Protein AF-A0A1F6CWR7-F1 (afdb_monomer)

Sequence (182 aa):
MFTDNEGIRSGAVWGLCFIAIAFFFSFQRLINQIFAESFVIKFVSLEIALFLLFLTAIMHV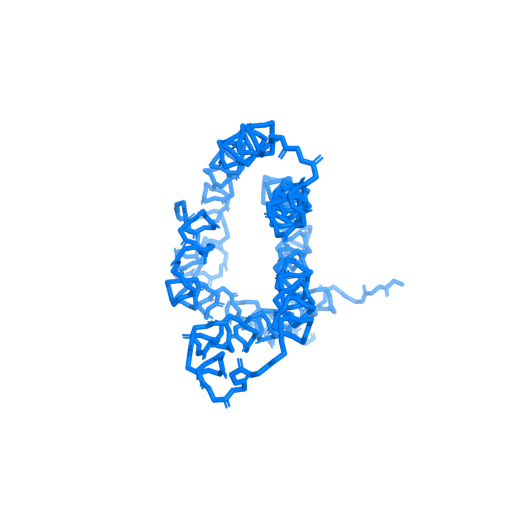RGYVYAGSKYNLNLLKISAFAQAIILGFFGLSVMASVFVGAFDLGPTKIYDTLIGLFVLLLLIAEILFAFSMIQLYRKIGILALLTAPFPLWVIFIWYGWPALLFFIPSTLLLFKESDSNP

Radius of gyration: 17.31 Å; Cα contacts (8 Å, |Δi|>4): 216; chains: 1; bounding box: 43×32×48 Å

Organism: NCBI:txid1798480

Foldseek 3Di:
DDPLLPLLLQLLVLLVQLLVLLVVVQCLVVVCVVVPDDPVCNLVVVLVSLVSNLVSVLSNLSSQLSVCVVVVLVLSNVLSNQLSVLSVQLSVLVSVLSVCVSVVVDDNVVSVVSNVVSLVSNQVSLVSNLVSLVVVCVVQNDLSNLQSDHRCSSVCVVHSVVVSSNSVSSSVSSVCVSPVPD

Solvent-accessible surface area (backbone atoms only — not comparable to full-atom values): 9192 Å² total; per-residue (Å²): 133,79,57,93,46,54,49,24,39,49,11,18,54,26,23,52,52,26,44,55,48,37,52,50,56,58,43,39,70,61,51,53,64,72,59,68,84,44,68,66,60,54,52,53,52,48,53,53,50,52,51,52,41,46,51,22,48,35,46,22,34,47,14,45,29,42,48,14,59,75,71,71,33,64,55,28,24,52,20,28,50,49,38,33,53,38,49,51,56,30,46,52,29,49,54,49,30,53,51,32,58,75,67,69,73,56,83,46,64,65,31,55,49,48,34,54,50,32,50,55,53,38,47,56,28,36,55,47,27,38,60,29,30,57,59,45,23,78,75,74,35,77,59,40,62,55,44,44,68,69,80,46,81,65,47,27,85,81,40,34,64,65,47,45,69,38,40,52,41,38,21,50,47,31,42,52,60,37,66,75,59,129

Structure (mmCIF, N/CA/C/O backbone):
data_AF-A0A1F6CWR7-F1
#
_entry.id   AF-A0A1F6CWR7-F1
#
loop_
_atom_site.group_PDB
_atom_site.id
_atom_site.type_symbol
_atom_site.label_atom_id
_atom_site.label_alt_id
_atom_site.label_comp_id
_atom_site.label_asym_id
_atom_site.label_entity_id
_atom_site.label_seq_id
_atom_site.pdbx_PDB_ins_code
_atom_site.Cartn_x
_atom_site.Cartn_y
_atom_site.Cartn_z
_atom_site.occupancy
_atom_site.B_iso_or_equiv
_atom_site.auth_seq_id
_atom_site.auth_comp_id
_atom_site.auth_asym_id
_atom_site.auth_atom_id
_atom_site.pdbx_PDB_model_num
ATOM 1 N N . MET A 1 1 ? -27.403 3.372 -0.537 1.00 39.62 1 MET A N 1
ATOM 2 C CA . MET A 1 1 ? -26.980 3.346 0.876 1.00 39.62 1 MET A CA 1
ATOM 3 C C . MET A 1 1 ? -26.454 1.940 1.096 1.00 39.62 1 MET A C 1
ATOM 5 O O . MET A 1 1 ? -27.262 1.026 1.064 1.00 39.62 1 MET A O 1
ATOM 9 N N . PHE A 1 2 ? -25.131 1.749 1.092 1.00 41.88 2 PHE A N 1
ATOM 10 C CA . PHE A 1 2 ? -24.540 0.427 1.339 1.00 41.88 2 PHE A CA 1
ATOM 11 C C . PHE A 1 2 ? -24.809 0.074 2.805 1.00 41.88 2 PHE A C 1
ATOM 13 O O . PHE A 1 2 ? -24.690 0.959 3.655 1.00 41.88 2 PHE A O 1
ATOM 20 N N . THR A 1 3 ? -25.230 -1.155 3.093 1.00 54.34 3 THR A N 1
ATOM 21 C CA . THR A 1 3 ? -25.428 -1.602 4.482 1.00 54.34 3 THR A CA 1
ATOM 22 C C . THR A 1 3 ? -24.092 -1.533 5.238 1.00 54.34 3 THR A C 1
ATOM 24 O O . THR A 1 3 ? -23.029 -1.671 4.626 1.00 54.34 3 THR A O 1
ATOM 27 N N . ASP A 1 4 ? -24.112 -1.299 6.556 1.00 59.28 4 ASP A N 1
ATOM 28 C CA . ASP A 1 4 ? -22.914 -0.983 7.365 1.00 59.28 4 ASP A CA 1
ATOM 29 C C . ASP A 1 4 ? -21.775 -2.028 7.280 1.00 59.28 4 ASP A C 1
ATOM 31 O O . ASP A 1 4 ? -20.633 -1.733 7.642 1.00 59.28 4 ASP A O 1
ATOM 35 N N . ASN A 1 5 ? -22.044 -3.229 6.752 1.00 67.81 5 ASN A N 1
ATOM 36 C CA . ASN A 1 5 ? -21.058 -4.291 6.542 1.00 67.81 5 ASN A CA 1
ATOM 37 C C . ASN A 1 5 ? -20.546 -4.462 5.107 1.00 67.81 5 ASN A C 1
ATOM 39 O O . ASN A 1 5 ? -19.488 -5.066 4.918 1.00 67.81 5 ASN A O 1
ATOM 43 N N . GLU A 1 6 ? -21.219 -3.925 4.089 1.00 77.56 6 GLU A N 1
ATOM 44 C CA . GLU A 1 6 ? -20.791 -4.080 2.690 1.00 77.56 6 GLU A CA 1
ATOM 45 C C . GLU A 1 6 ? -19.423 -3.434 2.435 1.00 77.56 6 GLU A C 1
ATOM 47 O O . GLU A 1 6 ? -18.599 -3.984 1.702 1.00 77.56 6 GLU A O 1
ATOM 52 N N . GLY A 1 7 ? -19.137 -2.305 3.091 1.00 75.88 7 GLY A N 1
ATOM 53 C CA . GLY A 1 7 ? -17.848 -1.616 2.984 1.00 75.88 7 GLY A CA 1
ATOM 54 C C . GLY A 1 7 ? -16.684 -2.387 3.618 1.00 75.88 7 GLY A C 1
ATOM 55 O O . GLY A 1 7 ? -15.604 -2.464 3.029 1.00 75.88 7 GLY A O 1
ATOM 56 N N . ILE A 1 8 ? -16.907 -3.000 4.786 1.00 76.62 8 ILE A N 1
ATOM 57 C CA . ILE A 1 8 ? -15.900 -3.813 5.492 1.00 76.62 8 ILE A CA 1
ATOM 58 C C . ILE A 1 8 ? -15.638 -5.106 4.714 1.00 76.62 8 ILE A C 1
ATOM 60 O O . ILE A 1 8 ? -14.485 -5.431 4.427 1.00 76.62 8 ILE A O 1
ATOM 64 N N . ARG A 1 9 ? -16.707 -5.790 4.286 1.00 80.50 9 ARG A N 1
ATOM 65 C CA . ARG A 1 9 ? -16.624 -7.013 3.479 1.00 80.50 9 ARG A CA 1
ATOM 66 C C . ARG A 1 9 ? -15.917 -6.769 2.147 1.00 80.50 9 ARG A C 1
ATOM 68 O O . ARG A 1 9 ? -15.053 -7.550 1.760 1.00 80.50 9 ARG A O 1
ATOM 75 N N . SER A 1 10 ? -16.234 -5.665 1.469 1.00 81.69 10 SER A N 1
ATOM 76 C CA . SER A 1 10 ? -15.531 -5.246 0.252 1.00 81.69 10 SER A CA 1
ATOM 77 C C . SER A 1 10 ? -14.037 -5.049 0.524 1.00 81.69 10 SER A C 1
ATOM 79 O O . SER A 1 10 ? -13.211 -5.641 -0.166 1.00 81.69 10 SER A O 1
ATOM 81 N N . GLY A 1 11 ? -13.669 -4.315 1.582 1.00 77.44 11 GLY A N 1
ATOM 82 C CA . GLY A 1 11 ? -12.267 -4.128 1.977 1.00 77.44 11 GLY A CA 1
ATOM 83 C C . GLY A 1 11 ? -11.519 -5.440 2.251 1.00 77.44 11 GLY A C 1
ATOM 84 O O . GLY A 1 11 ? -10.355 -5.576 1.869 1.00 77.44 11 GLY A O 1
ATOM 85 N N . ALA A 1 12 ? -12.187 -6.431 2.847 1.00 79.56 12 ALA A N 1
ATOM 86 C CA . ALA A 1 12 ? -11.629 -7.762 3.077 1.00 79.56 12 ALA A CA 1
ATOM 87 C C . ALA A 1 12 ? -11.379 -8.526 1.760 1.00 79.56 12 ALA A C 1
ATOM 89 O O . ALA A 1 12 ? -10.291 -9.063 1.548 1.00 79.56 12 ALA A O 1
ATOM 90 N N . VAL A 1 13 ? -12.339 -8.504 0.829 1.00 83.50 13 VAL A N 1
ATOM 91 C CA . VAL A 1 13 ? -12.185 -9.102 -0.511 1.00 83.50 13 VAL A CA 1
ATOM 92 C C . VAL A 1 13 ? -11.019 -8.463 -1.267 1.00 83.50 13 VAL A C 1
ATOM 94 O O . VAL A 1 13 ? -10.169 -9.173 -1.803 1.00 83.50 13 VAL A O 1
ATOM 97 N N . TRP A 1 14 ? -10.914 -7.132 -1.246 1.00 81.50 14 TRP A N 1
ATOM 98 C CA . TRP A 1 14 ? -9.786 -6.420 -1.853 1.00 81.50 14 TRP A CA 1
ATOM 99 C C . TRP A 1 14 ? -8.446 -6.753 -1.191 1.00 81.50 14 TRP A C 1
ATOM 101 O O . TRP A 1 14 ? -7.430 -6.804 -1.882 1.00 81.50 14 TRP A O 1
ATOM 111 N N . GLY A 1 15 ? -8.449 -7.055 0.109 1.00 76.69 15 GLY A N 1
ATOM 112 C CA . GLY A 1 15 ? -7.286 -7.577 0.824 1.00 76.69 15 GLY A CA 1
ATOM 113 C C . GLY A 1 15 ? -6.814 -8.933 0.293 1.00 76.69 15 GLY A C 1
ATOM 114 O O . GLY A 1 15 ? -5.623 -9.111 0.049 1.00 76.69 15 GLY A O 1
ATOM 115 N N . LEU A 1 16 ? -7.732 -9.867 0.010 1.00 80.06 16 LEU A N 1
ATOM 116 C CA . LEU A 1 16 ? -7.386 -11.149 -0.629 1.00 80.06 16 LEU A CA 1
ATOM 117 C C . LEU A 1 16 ? -6.853 -10.957 -2.048 1.00 80.06 16 LEU A C 1
ATOM 119 O O . LEU A 1 16 ? -5.868 -11.593 -2.423 1.00 80.06 16 LEU A O 1
ATOM 123 N N . CYS A 1 17 ? -7.475 -10.070 -2.830 1.00 81.62 17 CYS A N 1
ATOM 124 C CA . CYS A 1 17 ? -6.988 -9.735 -4.165 1.00 81.62 17 CYS A CA 1
ATOM 125 C C . CYS A 1 17 ? -5.571 -9.151 -4.105 1.00 81.62 17 CYS A C 1
ATOM 127 O O . CYS A 1 17 ? -4.717 -9.560 -4.888 1.00 81.62 17 CYS A O 1
ATOM 129 N N . PHE A 1 18 ? -5.301 -8.260 -3.147 1.00 77.06 18 PHE A N 1
ATOM 130 C CA . PHE A 1 18 ? -3.961 -7.723 -2.924 1.00 77.06 18 PHE A CA 1
ATOM 131 C C . PHE A 1 18 ? -2.958 -8.835 -2.605 1.00 77.06 18 PHE A C 1
ATOM 133 O O . PHE A 1 18 ? -1.907 -8.899 -3.236 1.00 77.06 18 PHE A O 1
ATOM 140 N N . ILE A 1 19 ? -3.285 -9.740 -1.674 1.00 76.25 19 ILE A N 1
ATOM 141 C CA . ILE A 1 19 ? -2.424 -10.879 -1.311 1.00 76.25 19 ILE A CA 1
ATOM 142 C C . ILE A 1 19 ? -2.105 -11.723 -2.550 1.00 76.25 19 ILE A C 1
ATOM 144 O O . ILE A 1 19 ? -0.945 -12.049 -2.789 1.00 76.25 19 ILE A O 1
ATOM 148 N N . ALA A 1 20 ? -3.107 -12.036 -3.374 1.00 77.75 20 ALA A N 1
ATOM 149 C CA . ALA A 1 20 ? -2.912 -12.808 -4.598 1.00 77.75 20 ALA A CA 1
ATOM 150 C C . ALA A 1 20 ? -1.986 -12.094 -5.603 1.00 77.75 20 ALA A C 1
ATOM 152 O O . ALA A 1 20 ? -1.088 -12.720 -6.169 1.00 77.75 20 ALA A O 1
ATOM 153 N N . ILE A 1 21 ? -2.154 -10.780 -5.790 1.00 75.94 21 ILE A N 1
ATOM 154 C CA . ILE A 1 21 ? -1.322 -9.976 -6.698 1.00 75.94 21 ILE A CA 1
ATOM 155 C C . ILE A 1 21 ? 0.107 -9.830 -6.150 1.00 75.94 21 ILE A C 1
ATOM 157 O O . ILE A 1 21 ? 1.071 -10.007 -6.890 1.00 75.94 21 ILE A O 1
ATOM 161 N N . ALA A 1 22 ? 0.278 -9.576 -4.852 1.00 72.19 22 ALA A N 1
ATOM 162 C CA . ALA A 1 22 ? 1.590 -9.493 -4.208 1.00 72.19 22 ALA A CA 1
ATOM 163 C C . ALA A 1 22 ? 2.343 -10.837 -4.250 1.00 72.19 22 ALA A C 1
ATOM 165 O O . ALA A 1 22 ? 3.567 -10.873 -4.427 1.00 72.19 22 ALA A O 1
ATOM 166 N N . PHE A 1 23 ? 1.615 -11.954 -4.149 1.00 72.56 23 PHE A N 1
ATOM 167 C CA . PHE A 1 23 ? 2.178 -13.283 -4.360 1.00 72.56 23 PHE A CA 1
ATOM 168 C C . PHE A 1 23 ? 2.664 -13.424 -5.804 1.00 72.56 23 PHE A C 1
ATOM 170 O O . PHE A 1 23 ? 3.833 -13.732 -6.010 1.00 72.56 23 PHE A O 1
ATOM 177 N N . PHE A 1 24 ? 1.838 -13.080 -6.798 1.00 72.12 24 PHE A N 1
ATOM 178 C CA . PHE A 1 24 ? 2.236 -13.068 -8.211 1.00 72.12 24 PHE A CA 1
ATOM 179 C C . PHE A 1 24 ? 3.512 -12.241 -8.466 1.00 72.12 24 PHE A C 1
ATOM 181 O O . PHE A 1 24 ? 4.440 -12.733 -9.109 1.00 72.12 24 PHE A O 1
ATOM 188 N N . PHE A 1 25 ? 3.620 -11.043 -7.882 1.00 68.62 25 PHE A N 1
ATOM 189 C CA . PHE A 1 25 ? 4.825 -10.201 -7.943 1.00 68.62 25 PHE A CA 1
ATOM 190 C C . PHE A 1 25 ? 6.077 -10.878 -7.393 1.00 68.62 25 PHE A C 1
ATOM 192 O O . PHE A 1 25 ? 7.159 -10.778 -7.973 1.00 68.62 25 PHE A O 1
ATOM 199 N N . SER A 1 26 ? 5.934 -11.606 -6.287 1.00 65.38 26 SER A N 1
ATOM 200 C CA . SER A 1 26 ? 7.050 -12.323 -5.667 1.00 65.38 26 SER A CA 1
ATOM 201 C C . SER A 1 26 ? 7.612 -13.420 -6.589 1.00 65.38 26 SER A C 1
ATOM 203 O O . SER A 1 26 ? 8.797 -13.741 -6.506 1.00 65.38 26 SER A O 1
ATOM 205 N N . PHE A 1 27 ? 6.805 -13.932 -7.528 1.00 66.00 27 PHE A N 1
ATOM 206 C CA . PHE A 1 27 ? 7.220 -14.877 -8.574 1.00 66.00 27 PHE A CA 1
ATOM 207 C C . PHE A 1 27 ? 7.492 -14.215 -9.931 1.00 66.00 27 PHE A C 1
ATOM 209 O O . PHE A 1 27 ? 7.913 -14.895 -10.867 1.00 66.00 27 PHE A O 1
ATOM 216 N N . GLN A 1 28 ? 7.339 -12.895 -10.059 1.00 67.19 28 GLN A N 1
ATOM 217 C CA . GLN A 1 28 ? 7.513 -12.196 -11.333 1.00 67.19 28 GLN A CA 1
ATOM 218 C C . GLN A 1 28 ? 8.935 -12.335 -11.885 1.00 67.19 28 GLN A C 1
ATOM 220 O O . GLN A 1 28 ? 9.118 -12.436 -13.095 1.00 67.19 28 GLN A O 1
ATOM 225 N N . ARG A 1 29 ? 9.954 -12.435 -11.020 1.00 62.03 29 ARG A N 1
ATOM 226 C CA . ARG A 1 29 ? 11.333 -12.730 -11.445 1.00 62.03 29 ARG A CA 1
ATOM 227 C C . ARG A 1 29 ? 11.447 -14.094 -12.139 1.00 62.03 29 ARG A C 1
ATOM 229 O O . ARG A 1 29 ? 12.175 -14.199 -13.120 1.00 62.03 29 ARG A O 1
ATOM 236 N N . LEU A 1 30 ? 10.717 -15.103 -11.662 1.00 62.25 30 LEU A N 1
ATOM 237 C CA . LEU A 1 30 ? 10.665 -16.440 -12.260 1.00 62.25 30 LEU A CA 1
ATOM 238 C C . LEU A 1 30 ? 9.869 -16.423 -13.576 1.00 62.25 30 LEU A C 1
ATOM 240 O O . LEU A 1 30 ? 10.307 -16.977 -14.577 1.00 62.25 30 LEU A O 1
ATOM 244 N N . ILE A 1 31 ? 8.743 -15.706 -13.609 1.00 61.81 31 ILE A N 1
ATOM 245 C CA . ILE A 1 31 ? 7.917 -15.519 -14.813 1.00 61.81 31 ILE A CA 1
ATOM 246 C C . ILE A 1 31 ? 8.721 -14.802 -15.915 1.00 61.81 31 ILE A C 1
ATOM 248 O O . ILE A 1 31 ? 8.771 -15.262 -17.053 1.00 61.81 31 ILE A O 1
ATOM 252 N N . ASN A 1 32 ? 9.442 -13.732 -15.578 1.00 63.56 32 ASN A N 1
ATOM 253 C CA . ASN A 1 32 ? 10.264 -12.965 -16.522 1.00 63.56 32 ASN A CA 1
ATOM 254 C C . ASN A 1 32 ? 11.434 -13.763 -17.124 1.00 63.56 32 ASN A C 1
ATOM 256 O O . ASN A 1 32 ? 11.918 -13.402 -18.203 1.00 63.56 32 ASN A O 1
ATOM 260 N N . GLN A 1 33 ? 11.891 -14.818 -16.441 1.00 65.38 33 GLN A N 1
ATOM 261 C CA . GLN A 1 33 ? 12.894 -15.755 -16.956 1.00 65.38 33 GLN A CA 1
ATOM 262 C C . GLN A 1 33 ? 12.297 -16.737 -17.973 1.00 65.38 33 GLN A C 1
ATOM 264 O O . GLN A 1 33 ? 12.980 -17.101 -18.923 1.00 65.38 33 GLN A O 1
ATOM 269 N N . ILE A 1 34 ? 11.027 -17.123 -17.810 1.00 64.94 34 ILE A N 1
ATOM 270 C CA . ILE A 1 34 ? 10.327 -18.061 -18.702 1.00 64.94 34 ILE A CA 1
ATOM 271 C C . ILE A 1 34 ? 9.883 -17.360 -19.998 1.00 64.94 34 ILE A C 1
ATOM 273 O O . ILE A 1 34 ? 10.032 -17.911 -21.083 1.00 64.94 34 ILE A O 1
ATOM 277 N N . PHE A 1 35 ? 9.393 -16.119 -19.915 1.00 61.38 35 PHE A N 1
ATOM 278 C CA . PHE A 1 35 ? 8.882 -15.354 -21.067 1.00 61.38 35 PHE A CA 1
ATOM 279 C C . PHE A 1 35 ? 9.946 -14.427 -21.684 1.00 61.38 35 PHE A C 1
ATOM 281 O O . PHE A 1 35 ? 9.713 -13.237 -21.896 1.00 61.38 35 PHE A O 1
ATOM 288 N N . ALA A 1 36 ? 11.148 -14.958 -21.926 1.00 57.91 36 ALA A N 1
ATOM 289 C CA . ALA A 1 36 ? 12.383 -14.194 -22.120 1.00 57.91 36 ALA A CA 1
ATOM 290 C C . ALA A 1 36 ? 12.371 -13.119 -23.236 1.00 57.91 36 ALA A C 1
ATOM 292 O O . ALA A 1 36 ? 13.116 -12.144 -23.116 1.00 57.91 36 ALA A O 1
ATOM 293 N N . GLU A 1 37 ? 11.524 -13.227 -24.261 1.00 65.00 37 GLU A N 1
ATOM 294 C CA . GLU A 1 37 ? 11.813 -12.611 -25.566 1.00 65.00 37 GLU A CA 1
ATOM 295 C C . GLU A 1 37 ? 11.149 -11.257 -25.867 1.00 65.00 37 GLU A C 1
ATOM 297 O O . GLU A 1 37 ? 11.610 -10.557 -26.764 1.00 65.00 37 GLU A O 1
ATOM 302 N N . SER A 1 38 ? 10.124 -10.815 -25.126 1.00 74.19 38 SER A N 1
ATOM 303 C CA . SER A 1 38 ? 9.454 -9.536 -25.433 1.00 74.19 38 SER A CA 1
ATOM 304 C C . SER A 1 38 ? 9.565 -8.518 -24.303 1.00 74.19 38 SER A C 1
ATOM 306 O O . SER A 1 38 ? 8.887 -8.614 -23.278 1.00 74.19 38 SER A O 1
ATOM 308 N N . PHE A 1 39 ? 10.398 -7.497 -24.526 1.00 75.38 39 PHE A N 1
ATOM 309 C CA . PHE A 1 39 ? 10.511 -6.317 -23.663 1.00 75.38 39 PHE A CA 1
ATOM 310 C C . PHE A 1 39 ? 9.154 -5.637 -23.442 1.00 75.38 39 PHE A C 1
ATOM 312 O O . PHE A 1 39 ? 8.819 -5.293 -22.312 1.00 75.38 39 PHE A O 1
ATOM 319 N N . VAL A 1 40 ? 8.338 -5.523 -24.496 1.00 76.56 40 VAL A N 1
ATOM 320 C CA . VAL A 1 40 ? 7.015 -4.884 -24.433 1.00 76.56 40 VAL A CA 1
ATOM 321 C C . VAL A 1 40 ? 6.087 -5.646 -23.492 1.00 76.56 40 VAL A C 1
ATOM 323 O O . VAL A 1 40 ? 5.465 -5.043 -22.624 1.00 76.56 40 VAL A O 1
ATOM 326 N N . ILE A 1 41 ? 6.028 -6.976 -23.610 1.00 74.25 41 ILE A N 1
ATOM 327 C CA . ILE A 1 41 ? 5.172 -7.802 -22.747 1.00 74.25 41 ILE A CA 1
ATOM 328 C C . ILE A 1 41 ? 5.646 -7.722 -21.290 1.00 74.25 41 ILE A C 1
ATOM 330 O O . ILE A 1 41 ? 4.827 -7.552 -20.388 1.00 74.25 41 ILE A O 1
ATOM 334 N N . LYS A 1 42 ? 6.962 -7.764 -21.047 1.00 72.94 42 LYS A N 1
ATOM 335 C CA . LYS A 1 42 ? 7.537 -7.626 -19.699 1.00 72.94 42 LYS A CA 1
ATOM 336 C C . LYS A 1 42 ? 7.204 -6.274 -19.070 1.00 72.94 42 LYS A C 1
ATOM 338 O O . LYS A 1 42 ? 6.727 -6.239 -17.940 1.00 72.94 42 LYS A O 1
ATOM 343 N N . PHE A 1 43 ? 7.391 -5.187 -19.813 1.00 79.56 43 PHE A N 1
ATOM 344 C CA . PHE A 1 43 ? 7.114 -3.833 -19.345 1.00 79.56 43 PHE A CA 1
ATOM 345 C C . PHE A 1 43 ? 5.619 -3.611 -19.071 1.00 79.56 43 PHE A C 1
ATOM 347 O O . PHE A 1 43 ? 5.241 -3.229 -17.967 1.00 79.56 43 PHE A O 1
ATOM 354 N N . VAL A 1 44 ? 4.754 -3.932 -20.038 1.00 78.69 44 VAL A N 1
ATOM 355 C CA . VAL A 1 44 ? 3.299 -3.757 -19.901 1.00 78.69 44 VAL A CA 1
ATOM 356 C C . VAL A 1 44 ? 2.745 -4.616 -18.764 1.00 78.69 44 VAL A C 1
ATOM 358 O O . VAL A 1 44 ? 1.924 -4.144 -17.982 1.00 78.69 44 VAL A O 1
ATOM 361 N N . SER A 1 45 ? 3.213 -5.862 -18.629 1.00 75.69 45 SER A N 1
ATOM 362 C CA . SER A 1 45 ? 2.787 -6.734 -17.529 1.00 75.69 45 SER A CA 1
ATOM 363 C C . SER A 1 45 ? 3.214 -6.197 -16.160 1.00 75.69 45 SER A C 1
ATOM 365 O O . SER A 1 45 ? 2.428 -6.276 -15.220 1.00 75.69 45 SER A O 1
ATOM 367 N N . LEU A 1 46 ? 4.408 -5.603 -16.050 1.00 78.00 46 LEU A N 1
ATOM 368 C CA . LEU A 1 46 ? 4.885 -4.961 -14.827 1.00 78.00 46 LEU A CA 1
ATOM 369 C C . LEU A 1 46 ? 4.030 -3.744 -14.458 1.00 78.00 46 LEU A C 1
ATOM 371 O O . LEU A 1 46 ? 3.572 -3.663 -13.323 1.00 78.00 46 LEU A O 1
ATOM 375 N N . GLU A 1 47 ? 3.765 -2.844 -15.405 1.00 80.69 47 GLU A N 1
ATOM 376 C CA . GLU A 1 47 ? 2.933 -1.653 -15.176 1.00 80.69 47 GLU A CA 1
ATOM 377 C C . GLU A 1 47 ? 1.495 -2.019 -14.781 1.00 80.69 47 GLU A C 1
ATOM 379 O O . GLU A 1 47 ? 0.964 -1.494 -13.802 1.00 80.69 47 GLU A O 1
ATOM 384 N N . ILE A 1 48 ? 0.870 -2.974 -15.484 1.00 80.56 48 ILE A N 1
ATOM 385 C CA . ILE A 1 48 ? -0.478 -3.462 -15.145 1.00 80.56 48 ILE A CA 1
ATOM 386 C C . ILE A 1 48 ? -0.487 -4.069 -13.747 1.00 80.56 48 ILE A C 1
ATOM 388 O O . ILE A 1 48 ? -1.393 -3.802 -12.957 1.00 80.56 48 ILE A O 1
ATOM 392 N N . ALA A 1 49 ? 0.512 -4.888 -13.429 1.00 77.06 49 ALA A N 1
ATOM 393 C CA . ALA A 1 49 ? 0.587 -5.515 -12.129 1.00 77.06 49 ALA A CA 1
ATOM 394 C C . ALA A 1 49 ? 0.764 -4.445 -11.034 1.00 77.06 49 ALA A C 1
ATOM 396 O O . ALA A 1 49 ? 0.044 -4.491 -10.037 1.00 77.06 49 ALA A O 1
ATOM 397 N N . LEU A 1 50 ? 1.629 -3.440 -11.235 1.00 76.69 50 LEU A N 1
ATOM 398 C CA . LEU A 1 50 ? 1.863 -2.362 -10.267 1.00 76.69 50 LEU A CA 1
ATOM 399 C C . LEU A 1 50 ? 0.581 -1.558 -10.055 1.00 76.69 50 LEU A C 1
ATOM 401 O O . LEU A 1 50 ? 0.183 -1.303 -8.921 1.00 76.69 50 LEU A O 1
ATOM 405 N N . PHE A 1 51 ? -0.123 -1.239 -11.139 1.00 81.75 51 PHE A N 1
ATOM 406 C CA . PHE A 1 51 ? -1.413 -0.568 -11.080 1.00 81.75 51 PHE A CA 1
ATOM 407 C C . PHE A 1 51 ? -2.447 -1.357 -10.264 1.00 81.75 51 PHE A C 1
ATOM 409 O O . PHE A 1 51 ? -3.058 -0.813 -9.341 1.00 81.75 51 PHE A O 1
ATOM 416 N N . LEU A 1 52 ? -2.625 -2.649 -10.562 1.00 80.88 52 LEU A N 1
ATOM 417 C CA . LEU A 1 52 ? -3.566 -3.516 -9.843 1.00 80.88 52 LEU A CA 1
ATOM 418 C C . LEU A 1 52 ? -3.207 -3.627 -8.360 1.00 80.88 52 LEU A C 1
ATOM 420 O O . LEU A 1 52 ? -4.078 -3.629 -7.490 1.00 80.88 52 LEU A O 1
ATOM 424 N N . LEU A 1 53 ? -1.921 -3.678 -8.059 1.00 78.62 53 LEU A N 1
ATOM 425 C CA . LEU A 1 53 ? -1.403 -3.762 -6.709 1.00 78.62 53 LEU A CA 1
ATOM 426 C C . LEU A 1 53 ? -1.704 -2.507 -5.883 1.00 78.62 53 LEU A C 1
ATOM 428 O O . LEU A 1 53 ? -2.217 -2.611 -4.769 1.00 78.62 53 LEU A O 1
ATOM 432 N N . PHE A 1 54 ? -1.476 -1.318 -6.442 1.00 77.69 54 PHE A N 1
ATOM 433 C CA . PHE A 1 54 ? -1.845 -0.068 -5.775 1.00 77.69 54 PHE A CA 1
ATOM 434 C C . PHE A 1 54 ? -3.361 0.082 -5.642 1.00 77.69 54 PHE A C 1
ATOM 436 O O . PHE A 1 54 ? -3.848 0.480 -4.583 1.00 77.69 54 PHE A O 1
ATOM 443 N N . LEU A 1 55 ? -4.126 -0.293 -6.671 1.00 81.12 55 LEU A N 1
ATOM 444 C CA . LEU A 1 55 ? -5.585 -0.234 -6.633 1.00 81.12 55 LEU A CA 1
ATOM 445 C C . LEU A 1 55 ? -6.155 -1.128 -5.525 1.00 81.12 55 LEU A C 1
ATOM 447 O O . LEU A 1 55 ? -6.998 -0.691 -4.740 1.00 81.12 55 LEU A O 1
ATOM 451 N N . THR A 1 56 ? -5.676 -2.368 -5.433 1.00 80.25 56 THR A N 1
ATOM 452 C CA . THR A 1 56 ? -6.118 -3.313 -4.401 1.00 80.25 56 THR A CA 1
ATOM 453 C C . THR A 1 56 ? -5.696 -2.875 -2.998 1.00 80.25 56 THR A C 1
ATOM 455 O O . THR A 1 56 ? -6.508 -2.977 -2.078 1.00 80.25 56 THR A O 1
ATOM 458 N N . ALA A 1 57 ? -4.510 -2.277 -2.829 1.00 78.19 57 ALA A N 1
ATOM 459 C CA . ALA A 1 57 ? -4.091 -1.679 -1.559 1.00 78.19 57 ALA A CA 1
ATOM 460 C C . ALA A 1 57 ? -5.008 -0.523 -1.129 1.00 78.19 57 ALA A C 1
ATOM 462 O O . ALA A 1 57 ? -5.499 -0.508 -0.001 1.00 78.19 57 ALA A O 1
ATOM 463 N N . ILE A 1 58 ? -5.301 0.418 -2.033 1.00 81.69 58 ILE A N 1
ATOM 464 C CA . ILE A 1 58 ? -6.198 1.553 -1.765 1.00 81.69 58 ILE A CA 1
ATOM 465 C C . ILE A 1 58 ? -7.586 1.050 -1.359 1.00 81.69 58 ILE A C 1
ATOM 467 O O . ILE A 1 58 ? -8.152 1.502 -0.362 1.00 81.69 58 ILE A O 1
ATOM 471 N N . MET A 1 59 ? -8.139 0.098 -2.112 1.00 80.50 59 MET A N 1
ATOM 472 C CA . MET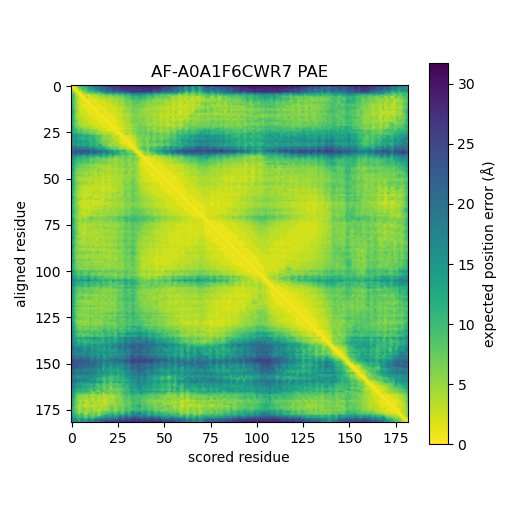 A 1 59 ? -9.463 -0.455 -1.832 1.00 80.50 59 MET A CA 1
ATOM 473 C C . MET A 1 59 ? -9.504 -1.252 -0.524 1.00 80.50 59 MET A C 1
ATOM 475 O O . MET A 1 59 ? -10.511 -1.202 0.182 1.00 80.50 59 MET A O 1
ATOM 479 N N . HIS A 1 60 ? -8.409 -1.913 -0.150 1.00 81.19 60 HIS A N 1
ATOM 480 C CA . HIS A 1 60 ? -8.278 -2.550 1.156 1.00 81.19 60 HIS A CA 1
ATOM 481 C C . HIS A 1 60 ? -8.285 -1.521 2.298 1.00 81.19 60 HIS A C 1
ATOM 483 O O . HIS A 1 60 ? -9.047 -1.664 3.256 1.00 81.19 60 HIS A O 1
ATOM 489 N N . VAL A 1 61 ? -7.527 -0.425 2.162 1.00 82.12 61 VAL A N 1
ATOM 490 C CA . VAL A 1 61 ? -7.496 0.675 3.144 1.00 82.12 61 VAL A CA 1
ATOM 491 C C . VAL A 1 61 ? -8.867 1.350 3.289 1.00 82.12 61 VAL A C 1
ATOM 493 O O . VAL A 1 61 ? -9.251 1.744 4.393 1.00 82.12 61 VAL A O 1
ATOM 496 N N . ARG A 1 62 ? -9.679 1.411 2.223 1.00 82.00 62 ARG A N 1
ATOM 497 C CA . ARG A 1 62 ? -11.076 1.879 2.332 1.00 82.00 62 ARG A CA 1
ATOM 498 C C . ARG A 1 62 ? -11.895 1.049 3.325 1.00 82.00 62 ARG A C 1
ATOM 500 O O . ARG A 1 62 ? -12.744 1.625 3.998 1.00 82.00 62 ARG A O 1
ATOM 507 N N . GLY A 1 63 ? -11.612 -0.246 3.488 1.00 79.88 63 GLY A N 1
ATOM 508 C CA . GLY A 1 63 ? -12.222 -1.081 4.531 1.00 79.88 63 GLY A CA 1
ATOM 509 C C . GLY A 1 63 ? -12.029 -0.506 5.939 1.00 79.88 63 GLY A C 1
ATOM 510 O O . GLY A 1 63 ? -12.976 -0.448 6.723 1.00 79.88 63 GLY A O 1
ATOM 511 N N . TYR A 1 64 ? -10.843 0.036 6.227 1.00 81.31 64 TYR A N 1
ATOM 512 C CA . TYR A 1 64 ? -10.547 0.711 7.493 1.00 81.31 64 TYR A CA 1
ATOM 513 C C . TYR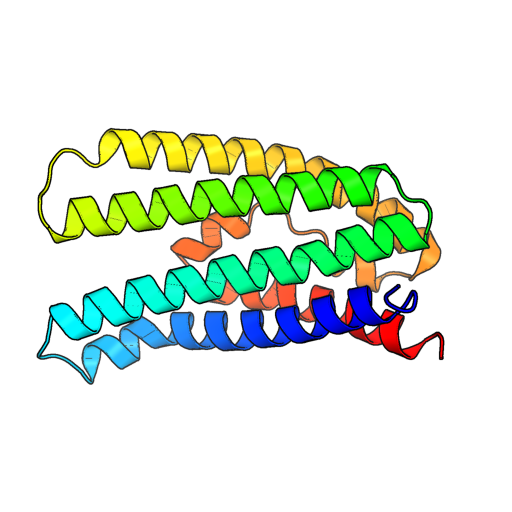 A 1 64 ? -11.220 2.077 7.632 1.00 81.31 64 TYR A C 1
ATOM 515 O O . TYR A 1 64 ? -11.623 2.451 8.733 1.00 81.31 64 TYR A O 1
ATOM 523 N N . VAL A 1 65 ? -11.418 2.807 6.531 1.00 85.50 65 VAL A N 1
ATOM 524 C CA . VAL A 1 65 ? -12.219 4.046 6.528 1.00 85.50 65 VAL A CA 1
ATOM 525 C C . VAL A 1 65 ? -13.673 3.746 6.920 1.00 85.50 65 VAL A C 1
ATOM 527 O O . VAL A 1 65 ? -14.264 4.469 7.733 1.00 85.50 65 VAL A O 1
ATOM 530 N N . TYR A 1 66 ? -14.241 2.656 6.391 1.00 84.75 66 TYR A N 1
ATOM 531 C CA . TYR A 1 66 ? -15.579 2.192 6.762 1.00 84.75 66 TYR A CA 1
ATOM 532 C C . TYR A 1 66 ? -15.637 1.739 8.224 1.00 84.75 66 TYR A C 1
ATOM 534 O O . TYR A 1 66 ? -16.514 2.197 8.955 1.00 84.75 66 TYR A O 1
ATOM 542 N N . ALA A 1 67 ? -14.668 0.942 8.688 1.00 80.75 67 ALA A N 1
ATOM 543 C CA . ALA A 1 67 ? -14.580 0.541 10.094 1.00 80.75 67 ALA A CA 1
ATOM 544 C C . ALA A 1 67 ? -14.472 1.758 11.033 1.00 80.75 67 ALA A C 1
ATOM 546 O O . ALA A 1 67 ? -15.189 1.852 12.029 1.00 80.75 67 ALA A O 1
ATOM 547 N N . GLY A 1 68 ? -13.641 2.747 10.691 1.00 83.06 68 GLY A N 1
ATOM 548 C CA . GLY A 1 68 ? -13.515 3.987 11.454 1.00 83.06 68 GLY A CA 1
ATOM 549 C C . GLY A 1 68 ? -14.821 4.776 11.539 1.00 83.06 68 GLY A C 1
ATOM 550 O O . GLY A 1 68 ? -15.131 5.344 12.585 1.00 83.06 68 GLY A O 1
ATOM 551 N N . SER A 1 69 ? -15.622 4.766 10.475 1.00 86.31 69 SER A N 1
ATOM 552 C CA . SER A 1 69 ? -16.945 5.397 10.469 1.00 86.31 69 SER A CA 1
ATOM 553 C C . SER A 1 69 ? -17.944 4.617 11.332 1.00 86.31 69 SER A C 1
ATOM 555 O O . SER A 1 69 ? -18.586 5.213 12.195 1.00 86.31 69 SER A O 1
ATOM 557 N N . LYS A 1 70 ? -17.999 3.287 11.181 1.00 83.75 70 LYS A N 1
ATOM 558 C CA . LYS A 1 70 ? -18.892 2.387 11.932 1.00 83.75 70 LYS A CA 1
ATOM 559 C C . LYS A 1 70 ? -18.661 2.456 13.445 1.00 83.75 70 LYS A C 1
ATOM 561 O O . LYS A 1 70 ? -19.610 2.535 14.216 1.00 83.75 70 LYS A O 1
ATOM 566 N N . TYR A 1 71 ? -17.402 2.482 13.889 1.00 81.06 71 TYR A N 1
ATOM 567 C CA . TYR A 1 71 ? -17.055 2.506 15.318 1.00 81.06 71 TYR A CA 1
ATOM 568 C C . TYR A 1 71 ? -16.855 3.911 15.901 1.00 81.06 71 TYR A C 1
ATOM 570 O O . TYR A 1 71 ? -16.420 4.014 17.055 1.00 81.06 71 TYR A O 1
ATOM 578 N N . ASN A 1 72 ? -17.150 4.968 15.134 1.00 85.62 72 ASN A N 1
ATOM 579 C CA . ASN A 1 72 ? -16.918 6.371 15.493 1.00 85.62 72 ASN A CA 1
ATOM 580 C C . ASN A 1 72 ? -15.462 6.658 15.930 1.00 85.62 72 ASN A C 1
ATOM 582 O O . ASN A 1 72 ? -15.194 7.361 16.904 1.00 85.62 72 ASN A O 1
ATOM 586 N N . LEU A 1 73 ? -14.501 6.069 15.216 1.00 85.44 73 LEU A N 1
ATOM 587 C CA . LEU A 1 73 ? -13.064 6.234 15.428 1.00 85.44 73 LEU A CA 1
ATOM 588 C C . LEU A 1 73 ? -12.513 7.222 14.393 1.00 85.44 73 LEU A C 1
ATOM 590 O O . LEU A 1 73 ? -11.980 6.839 13.349 1.00 85.44 73 LEU A O 1
ATOM 594 N N . ASN A 1 74 ? -12.643 8.521 14.679 1.00 87.00 74 ASN A N 1
ATOM 595 C CA . ASN A 1 74 ? -12.260 9.582 13.740 1.00 87.00 74 ASN A CA 1
ATOM 596 C C . ASN A 1 74 ? -10.785 9.526 13.325 1.00 87.00 74 ASN A C 1
ATOM 598 O O . ASN A 1 74 ? -10.481 9.739 12.153 1.00 87.00 74 ASN A O 1
ATOM 602 N N . LEU A 1 75 ? -9.881 9.194 14.251 1.00 86.25 75 LEU A N 1
ATOM 603 C CA . LEU A 1 75 ? -8.456 9.095 13.939 1.00 86.25 75 LEU A CA 1
ATOM 604 C C . LEU A 1 75 ? -8.160 7.943 12.965 1.00 86.25 75 LEU A C 1
ATOM 606 O O . LEU A 1 75 ? -7.369 8.134 12.047 1.00 86.25 75 LEU A O 1
ATOM 610 N N . LEU A 1 76 ? -8.836 6.795 13.111 1.00 85.25 76 LEU A N 1
ATOM 611 C CA . LEU A 1 76 ? -8.708 5.653 12.194 1.00 85.25 76 LEU A CA 1
ATOM 612 C C . LEU A 1 76 ? -9.192 6.024 10.793 1.00 85.25 76 LEU A C 1
ATOM 614 O O . LEU A 1 76 ? -8.497 5.805 9.809 1.00 85.25 76 LEU A O 1
ATOM 618 N N . LYS A 1 77 ? -10.360 6.667 10.712 1.00 87.69 77 LYS A N 1
ATOM 619 C CA . LYS A 1 77 ? -10.934 7.130 9.446 1.00 87.69 77 LYS A CA 1
ATOM 620 C C . LYS A 1 77 ? -10.001 8.102 8.712 1.00 87.69 77 LYS A C 1
ATOM 622 O O . LYS A 1 77 ? -9.766 7.934 7.519 1.00 87.69 77 LYS A O 1
ATOM 627 N N . ILE A 1 78 ? -9.485 9.114 9.415 1.00 87.94 78 ILE A N 1
ATOM 628 C CA . ILE A 1 78 ? -8.630 10.158 8.828 1.00 87.94 78 ILE A CA 1
ATOM 629 C C . ILE A 1 78 ? -7.276 9.581 8.407 1.00 87.94 78 ILE A C 1
ATOM 631 O O . ILE A 1 78 ? -6.829 9.844 7.294 1.00 87.94 78 ILE A O 1
ATOM 635 N N . SER A 1 79 ? -6.640 8.783 9.267 1.00 86.75 79 SER A N 1
ATOM 636 C CA . SER A 1 79 ? -5.334 8.182 8.967 1.00 86.75 79 SER A CA 1
ATOM 637 C C . SER A 1 79 ? -5.410 7.174 7.817 1.00 86.75 79 SER A C 1
ATOM 639 O O . SER A 1 79 ? -4.595 7.257 6.902 1.00 86.75 79 SER A O 1
ATOM 641 N N . ALA A 1 80 ? -6.437 6.316 7.778 1.00 85.69 80 ALA A N 1
ATOM 642 C CA . ALA A 1 80 ? -6.673 5.401 6.659 1.00 85.69 80 ALA A CA 1
ATOM 643 C C . ALA A 1 80 ? -6.929 6.158 5.345 1.00 85.69 80 ALA A C 1
ATOM 645 O O . ALA A 1 80 ? -6.377 5.831 4.297 1.00 85.69 80 ALA A O 1
ATOM 646 N N . PHE A 1 81 ? -7.736 7.222 5.379 1.00 87.44 81 PHE A N 1
ATOM 647 C CA . PHE A 1 81 ? -7.981 8.029 4.185 1.00 87.44 81 PHE A CA 1
ATOM 648 C C . PHE A 1 81 ? -6.705 8.725 3.685 1.00 87.44 81 PHE A C 1
ATOM 650 O O . PHE A 1 81 ? -6.436 8.732 2.483 1.00 87.44 81 PHE A O 1
ATOM 657 N N . ALA A 1 82 ? -5.887 9.253 4.600 1.00 86.88 82 ALA A N 1
ATOM 658 C CA . ALA A 1 82 ? -4.595 9.844 4.266 1.00 86.88 82 ALA A CA 1
ATOM 659 C C . ALA A 1 82 ? -3.642 8.812 3.639 1.00 86.88 82 ALA A C 1
ATOM 661 O O . ALA A 1 82 ? -3.046 9.096 2.602 1.00 86.88 82 ALA A O 1
ATOM 662 N N . GLN A 1 83 ? -3.555 7.602 4.204 1.00 84.50 83 GLN A N 1
ATOM 663 C CA . GLN A 1 83 ? -2.779 6.499 3.625 1.00 84.50 83 GLN A CA 1
ATOM 664 C C . GLN A 1 83 ? -3.227 6.179 2.198 1.00 84.50 83 GLN A C 1
ATOM 666 O O . GLN A 1 83 ? -2.383 6.085 1.313 1.00 84.50 83 GLN A O 1
ATOM 671 N N . ALA A 1 84 ? -4.535 6.062 1.948 1.00 85.12 84 ALA A N 1
ATOM 672 C CA . ALA A 1 84 ? -5.063 5.766 0.617 1.00 85.12 84 ALA A CA 1
ATOM 673 C C . ALA A 1 84 ? -4.650 6.823 -0.427 1.00 85.12 84 ALA A C 1
ATOM 675 O O . ALA A 1 84 ? -4.245 6.471 -1.535 1.00 85.12 84 ALA A O 1
ATOM 676 N N . ILE A 1 85 ? -4.704 8.111 -0.069 1.00 87.19 85 ILE A N 1
ATOM 677 C CA . ILE A 1 85 ? -4.273 9.207 -0.951 1.00 87.19 85 ILE A CA 1
ATOM 678 C C . ILE A 1 85 ? -2.764 9.146 -1.204 1.00 87.19 85 ILE A C 1
ATOM 680 O O . ILE A 1 85 ? -2.328 9.215 -2.354 1.00 87.19 85 ILE A O 1
ATOM 684 N N . ILE A 1 86 ? -1.965 9.012 -0.143 1.00 85.12 86 ILE A N 1
ATOM 685 C CA . ILE A 1 86 ? -0.501 9.004 -0.245 1.00 85.12 86 ILE A CA 1
ATOM 686 C C . ILE A 1 86 ? -0.027 7.788 -1.050 1.00 85.12 86 ILE A C 1
ATOM 688 O O . ILE A 1 86 ? 0.835 7.940 -1.911 1.00 85.12 86 ILE A O 1
ATOM 692 N N . LEU A 1 87 ? -0.630 6.611 -0.844 1.00 83.25 87 LEU A N 1
ATOM 693 C CA . LEU A 1 87 ? -0.375 5.403 -1.637 1.00 83.25 87 LEU A CA 1
ATOM 694 C C . LEU A 1 87 ? -0.688 5.612 -3.122 1.00 83.25 87 LEU A C 1
ATOM 696 O O . LEU A 1 87 ? 0.068 5.142 -3.968 1.00 83.25 87 LEU A O 1
ATOM 700 N N . GLY A 1 88 ? -1.759 6.342 -3.447 1.00 82.94 88 GLY A N 1
ATOM 701 C CA . GLY A 1 88 ? -2.088 6.697 -4.828 1.00 82.94 88 GLY A CA 1
ATOM 702 C C . GLY A 1 88 ? -0.995 7.537 -5.494 1.00 82.94 88 GLY A C 1
ATOM 703 O O . GLY A 1 88 ? -0.510 7.182 -6.567 1.00 82.94 88 GLY A O 1
ATOM 704 N N . PHE A 1 89 ? -0.552 8.617 -4.844 1.00 87.44 89 PHE A N 1
ATOM 705 C CA . PHE A 1 89 ? 0.517 9.471 -5.381 1.00 87.44 89 PHE A CA 1
ATOM 706 C C . PHE A 1 89 ? 1.881 8.780 -5.428 1.00 87.44 89 PHE A C 1
ATOM 708 O O . PHE A 1 89 ? 2.636 8.958 -6.387 1.00 87.44 89 PHE A O 1
ATOM 715 N N . PHE A 1 90 ? 2.185 7.963 -4.422 1.00 85.31 90 PHE A N 1
ATOM 716 C CA . PHE A 1 90 ? 3.364 7.111 -4.407 1.00 85.31 90 PHE A CA 1
ATOM 717 C C . PHE A 1 90 ? 3.367 6.157 -5.605 1.00 85.31 90 PHE A C 1
ATOM 719 O O . PHE A 1 90 ? 4.331 6.149 -6.366 1.00 85.31 90 PHE A O 1
ATOM 726 N N . GLY A 1 91 ? 2.272 5.423 -5.828 1.00 82.12 91 GLY A N 1
ATOM 727 C CA . GLY A 1 91 ? 2.159 4.483 -6.941 1.00 82.12 91 GLY A CA 1
ATOM 728 C C . GLY A 1 91 ? 2.303 5.149 -8.307 1.00 82.12 91 GLY A C 1
ATOM 729 O O . GLY A 1 91 ? 3.070 4.674 -9.141 1.00 82.12 91 GLY A O 1
ATOM 730 N N . LEU A 1 92 ? 1.662 6.306 -8.505 1.00 87.31 92 LEU A N 1
ATOM 731 C CA . LEU A 1 92 ? 1.820 7.098 -9.730 1.00 87.31 92 LEU A CA 1
ATOM 732 C C . LEU A 1 92 ? 3.271 7.549 -9.948 1.00 87.31 92 LEU A C 1
ATOM 734 O O . LEU A 1 92 ? 3.760 7.514 -11.074 1.00 87.31 92 LEU A O 1
ATOM 738 N N . SER A 1 93 ? 3.971 7.939 -8.879 1.00 85.50 93 SER A N 1
ATOM 739 C CA . SER A 1 93 ? 5.378 8.355 -8.956 1.00 85.50 93 SER A CA 1
ATOM 740 C C . SER A 1 93 ? 6.301 7.192 -9.326 1.00 85.50 93 SER A C 1
ATOM 742 O O . SER A 1 93 ? 7.234 7.375 -10.104 1.00 85.50 93 SER A O 1
ATOM 744 N N . VAL A 1 94 ? 6.024 5.991 -8.809 1.00 83.00 94 VAL A N 1
ATOM 745 C CA . VAL A 1 94 ? 6.769 4.763 -9.126 1.00 83.00 94 VAL A CA 1
ATOM 746 C C . VAL A 1 94 ? 6.565 4.365 -10.583 1.00 83.00 94 VAL A C 1
ATOM 748 O O . VAL A 1 94 ? 7.551 4.190 -11.293 1.00 83.00 94 VAL A O 1
ATOM 751 N N . MET A 1 95 ? 5.312 4.285 -11.043 1.00 84.56 95 MET A N 1
ATOM 752 C CA . MET A 1 95 ? 4.988 3.965 -12.440 1.00 84.56 95 MET A CA 1
ATOM 753 C C . MET A 1 95 ? 5.620 4.981 -13.401 1.00 84.56 95 M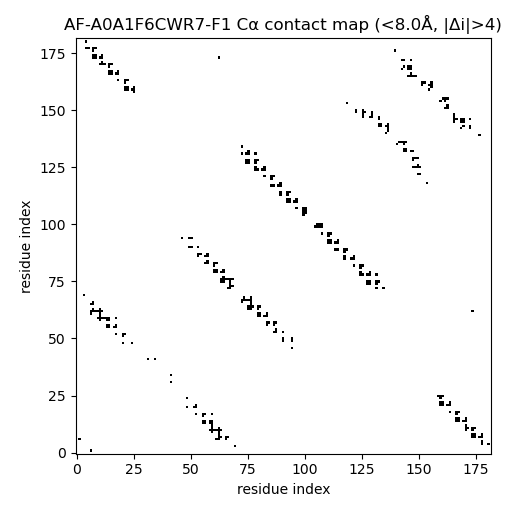ET A C 1
ATOM 755 O O . MET A 1 95 ? 6.235 4.611 -14.396 1.00 84.56 95 MET A O 1
ATOM 759 N N . ALA A 1 96 ? 5.567 6.276 -13.071 1.00 85.62 96 ALA A N 1
ATOM 760 C CA . ALA A 1 96 ? 6.213 7.306 -13.878 1.00 85.62 96 ALA A CA 1
ATOM 761 C C . ALA A 1 96 ? 7.748 7.163 -13.912 1.00 85.62 96 ALA A C 1
ATOM 763 O O . ALA A 1 96 ? 8.337 7.307 -14.983 1.00 85.62 96 ALA A O 1
ATOM 764 N N . SER A 1 97 ? 8.393 6.842 -12.781 1.00 86.44 97 SER A N 1
ATOM 765 C CA . SER A 1 97 ? 9.844 6.588 -12.736 1.00 86.44 97 SER A CA 1
ATOM 766 C C . SER A 1 97 ? 10.232 5.388 -13.606 1.00 86.44 97 SER A C 1
ATOM 768 O O . SER A 1 97 ? 11.153 5.483 -14.419 1.00 86.44 97 SER A O 1
ATOM 770 N N . VAL A 1 98 ? 9.487 4.281 -13.493 1.00 83.56 98 VAL A N 1
ATOM 771 C CA . VAL A 1 98 ? 9.707 3.056 -14.278 1.00 83.56 98 VAL A CA 1
ATOM 772 C C . VAL A 1 98 ? 9.507 3.317 -15.771 1.00 83.56 98 VAL A C 1
ATOM 774 O O . VAL A 1 98 ? 10.363 2.934 -16.566 1.00 83.56 98 VAL A O 1
ATOM 777 N N . PHE A 1 99 ? 8.444 4.026 -16.159 1.00 84.19 99 PHE A N 1
ATOM 778 C CA . PHE A 1 99 ? 8.188 4.403 -17.549 1.00 84.19 99 PHE A CA 1
ATOM 779 C C . PHE A 1 99 ? 9.302 5.290 -18.126 1.00 84.19 99 PHE A C 1
ATOM 781 O O . PHE A 1 99 ? 9.856 4.978 -19.178 1.00 84.19 99 PHE A O 1
ATOM 788 N N . VAL A 1 100 ? 9.684 6.368 -17.434 1.00 87.06 100 VAL A N 1
ATOM 789 C CA . VAL A 1 100 ? 10.740 7.278 -17.911 1.00 87.06 100 VAL A CA 1
ATOM 790 C C . V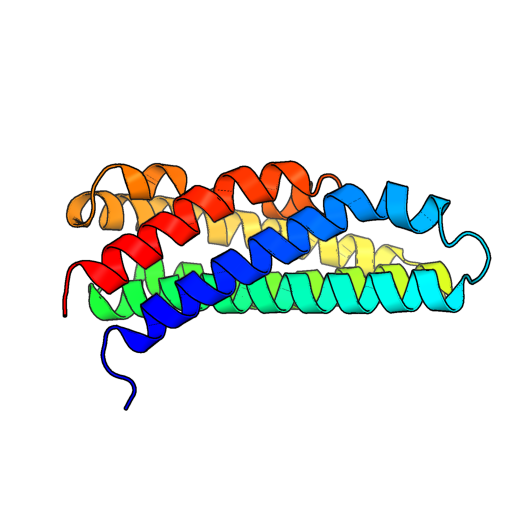AL A 1 100 ? 12.087 6.564 -18.014 1.00 87.06 100 VAL A C 1
ATOM 792 O O . VAL A 1 100 ? 12.783 6.743 -19.012 1.00 87.06 100 VAL A O 1
ATOM 795 N N . GLY A 1 101 ? 12.429 5.719 -17.035 1.00 83.75 101 GLY A N 1
ATOM 796 C CA . GLY A 1 101 ? 13.663 4.934 -17.048 1.00 83.75 101 GLY A CA 1
ATOM 797 C C . GLY A 1 101 ? 13.695 3.852 -18.132 1.00 83.75 101 GLY A C 1
ATOM 798 O O . GLY A 1 101 ? 14.737 3.630 -18.740 1.00 83.75 101 GLY A O 1
ATOM 799 N N . ALA A 1 102 ? 12.566 3.196 -18.417 1.00 83.00 102 ALA A N 1
ATOM 800 C CA . ALA A 1 102 ? 12.486 2.140 -19.428 1.00 83.00 102 ALA A CA 1
ATOM 801 C C . ALA A 1 102 ? 12.594 2.662 -20.871 1.00 83.00 102 ALA A C 1
ATOM 803 O O . ALA A 1 102 ? 13.058 1.933 -21.746 1.00 83.00 102 ALA A O 1
ATOM 804 N N . PHE A 1 103 ? 12.168 3.904 -21.116 1.00 85.00 103 PHE A N 1
ATOM 805 C CA . PHE A 1 103 ? 12.167 4.530 -22.442 1.00 85.00 103 PHE A CA 1
ATOM 806 C C . PHE A 1 103 ? 13.229 5.630 -22.611 1.00 85.00 103 PHE A C 1
ATOM 808 O O . PHE A 1 103 ? 13.223 6.310 -23.634 1.00 85.00 103 PHE A O 1
ATOM 815 N N . ASP A 1 104 ? 14.118 5.810 -21.628 1.00 83.56 104 ASP A N 1
ATOM 816 C CA . ASP A 1 104 ? 15.176 6.836 -21.613 1.00 83.56 104 ASP A CA 1
ATOM 817 C C . ASP A 1 104 ? 14.654 8.251 -21.949 1.00 83.56 104 ASP A C 1
ATOM 819 O O . ASP A 1 104 ? 15.236 9.014 -22.718 1.00 83.56 104 ASP A O 1
ATOM 823 N N . LEU A 1 105 ? 13.490 8.604 -21.389 1.00 84.25 105 LEU A N 1
ATOM 824 C CA . LEU A 1 105 ? 12.785 9.856 -21.708 1.00 84.25 105 LEU A CA 1
ATOM 825 C C . LEU A 1 105 ? 13.322 11.071 -20.935 1.00 84.25 105 LEU A C 1
ATOM 827 O O . LEU A 1 105 ? 12.783 12.173 -21.058 1.00 84.25 105 LEU A O 1
ATOM 831 N N . GLY A 1 106 ? 14.357 10.884 -20.114 1.00 86.62 106 GLY A N 1
ATOM 832 C CA . GLY A 1 106 ? 14.965 11.930 -19.302 1.00 86.62 106 GLY A CA 1
ATOM 833 C C . GLY A 1 106 ? 15.395 11.454 -17.910 1.00 86.62 106 GLY A C 1
ATOM 834 O O . GLY A 1 106 ? 15.341 10.266 -17.593 1.00 86.62 106 GLY A O 1
ATOM 835 N N . PRO A 1 107 ? 15.843 12.380 -17.044 1.00 86.56 107 PRO A N 1
ATOM 836 C CA . PRO A 1 107 ? 16.342 12.032 -15.720 1.00 86.56 107 PRO A CA 1
ATOM 837 C C . PRO A 1 107 ? 15.220 11.569 -14.776 1.00 86.56 107 PRO A C 1
ATOM 839 O O . PRO A 1 107 ? 14.253 12.294 -14.542 1.00 86.56 107 PRO A O 1
ATOM 842 N N . THR A 1 108 ? 15.403 10.419 -14.121 1.00 86.69 108 THR A N 1
ATOM 843 C CA . THR A 1 108 ? 14.446 9.871 -13.135 1.00 86.69 108 THR A CA 1
ATOM 844 C C . THR A 1 108 ? 14.477 10.576 -11.775 1.00 86.69 108 THR A C 1
ATOM 846 O O . THR A 1 108 ? 13.554 10.423 -10.978 1.00 86.69 108 THR A O 1
ATOM 849 N N . LYS A 1 109 ? 15.498 11.410 -11.515 1.00 86.81 109 LYS A N 1
ATOM 850 C CA . LYS A 1 109 ? 15.768 12.032 -10.202 1.00 86.81 109 LYS A CA 1
ATOM 851 C C . LYS A 1 109 ? 14.565 12.741 -9.574 1.00 86.81 109 LYS A C 1
ATOM 853 O O . LYS A 1 109 ? 14.431 12.740 -8.350 1.00 86.81 109 LYS A O 1
ATOM 858 N N . ILE A 1 110 ? 13.712 13.373 -10.383 1.00 87.38 110 ILE A N 1
ATOM 859 C CA . ILE A 1 110 ? 12.517 14.059 -9.873 1.00 87.38 110 ILE A CA 1
ATOM 860 C C . ILE A 1 110 ? 11.507 13.060 -9.303 1.00 87.38 110 ILE A C 1
ATOM 862 O O . ILE A 1 110 ? 10.994 13.271 -8.207 1.00 87.38 110 ILE A O 1
ATOM 866 N N . TYR A 1 111 ? 11.287 11.940 -9.993 1.00 86.19 111 TYR A N 1
ATOM 867 C CA . TYR A 1 111 ? 10.405 10.875 -9.533 1.00 86.19 111 TYR A CA 1
ATOM 868 C C . TYR A 1 111 ? 10.995 10.169 -8.321 1.00 86.19 111 TYR A C 1
ATOM 870 O O . TYR A 1 111 ? 10.276 9.944 -7.358 1.00 86.19 111 TYR A O 1
ATOM 878 N N . ASP A 1 112 ? 12.305 9.924 -8.301 1.00 79.81 112 ASP A N 1
ATOM 879 C CA . ASP A 1 112 ? 12.982 9.324 -7.144 1.00 79.81 112 ASP A CA 1
ATOM 880 C C . ASP A 1 112 ? 12.839 10.203 -5.887 1.00 79.81 112 ASP A C 1
ATOM 882 O O . ASP A 1 112 ? 12.588 9.710 -4.785 1.00 79.81 112 ASP A O 1
ATOM 886 N N . THR A 1 113 ? 12.910 11.527 -6.062 1.00 83.62 113 THR A N 1
ATOM 887 C CA . THR A 1 113 ? 12.672 12.504 -4.987 1.00 83.62 113 THR A CA 1
ATOM 888 C C . THR A 1 113 ? 11.215 12.480 -4.519 1.00 83.62 113 THR A C 1
ATOM 890 O O . THR A 1 113 ? 10.956 12.465 -3.315 1.00 83.62 113 THR A O 1
ATOM 893 N N . LEU A 1 114 ? 10.256 12.448 -5.452 1.00 83.25 114 LEU A N 1
ATOM 894 C CA . LEU A 1 114 ? 8.826 12.351 -5.138 1.00 83.25 114 LEU A CA 1
ATOM 895 C C . LEU A 1 114 ? 8.494 11.049 -4.405 1.00 83.25 114 LEU A C 1
ATOM 897 O O . LEU A 1 114 ? 7.787 11.077 -3.401 1.00 83.25 114 LEU A O 1
ATOM 901 N N . ILE A 1 115 ? 9.053 9.924 -4.854 1.00 81.19 115 ILE A N 1
ATOM 902 C CA . ILE A 1 115 ? 8.946 8.625 -4.187 1.00 81.19 115 ILE A CA 1
ATOM 903 C C . ILE A 1 115 ? 9.440 8.761 -2.744 1.00 81.19 115 ILE A C 1
ATOM 905 O O . ILE A 1 115 ? 8.690 8.441 -1.825 1.00 81.19 115 ILE A O 1
ATOM 909 N N . GLY A 1 116 ? 10.640 9.311 -2.522 1.00 74.31 116 GLY A N 1
ATOM 910 C CA . GLY A 1 116 ? 11.179 9.542 -1.176 1.00 74.31 116 GLY A CA 1
ATOM 911 C C . GLY A 1 116 ? 10.291 10.433 -0.294 1.00 74.31 116 GLY A C 1
ATOM 912 O O . GLY A 1 116 ? 10.085 10.135 0.884 1.00 74.31 116 GLY A O 1
ATOM 913 N N . LEU A 1 117 ? 9.705 11.490 -0.861 1.00 85.19 117 LEU A N 1
ATOM 914 C CA . LEU A 1 117 ? 8.760 12.357 -0.155 1.00 85.19 117 LEU A CA 1
ATOM 915 C C . LEU A 1 117 ? 7.491 11.599 0.256 1.00 85.19 117 LEU A C 1
ATOM 917 O O . LEU A 1 117 ? 7.067 11.687 1.408 1.00 85.19 117 LEU A O 1
ATOM 921 N N . PHE A 1 118 ? 6.885 10.842 -0.659 1.00 82.12 118 PHE A N 1
ATOM 922 C CA . PHE A 1 118 ? 5.668 10.091 -0.355 1.00 82.12 118 PHE A CA 1
ATOM 923 C C . PHE A 1 118 ? 5.920 8.950 0.625 1.00 82.12 118 PHE A C 1
ATOM 925 O O . PHE A 1 118 ? 5.063 8.687 1.461 1.00 82.12 118 PHE A O 1
ATOM 932 N N . VAL A 1 119 ? 7.107 8.340 0.603 1.00 77.00 119 VAL A N 1
ATOM 933 C CA . VAL A 1 119 ? 7.555 7.411 1.649 1.00 77.00 119 VAL A CA 1
ATOM 934 C C . VAL A 1 119 ? 7.518 8.077 3.026 1.00 77.00 119 VAL A C 1
ATOM 936 O O . VAL A 1 119 ? 6.956 7.517 3.969 1.00 77.00 119 VAL A O 1
ATOM 939 N N . LEU A 1 120 ? 8.081 9.282 3.148 1.00 79.75 120 LEU A N 1
ATOM 940 C CA . LEU A 1 120 ? 8.098 10.015 4.413 1.00 79.75 120 LEU A CA 1
ATOM 941 C C . LEU A 1 120 ? 6.682 10.393 4.871 1.00 79.75 120 LEU A C 1
ATOM 943 O O . LEU A 1 120 ? 6.341 10.223 6.040 1.00 79.75 120 LEU A O 1
ATOM 947 N N . LEU A 1 121 ? 5.841 10.876 3.954 1.00 83.25 121 LEU A N 1
ATOM 948 C CA . LEU A 1 121 ? 4.445 11.207 4.253 1.00 83.25 121 LEU A CA 1
ATOM 949 C C . LEU A 1 121 ? 3.648 9.970 4.680 1.00 83.25 121 LEU A C 1
ATOM 951 O O . LEU A 1 121 ? 2.846 10.042 5.613 1.00 83.25 121 LEU A O 1
ATOM 955 N N . LEU A 1 122 ? 3.895 8.829 4.035 1.00 77.62 122 LEU A N 1
ATOM 956 C CA . LEU A 1 122 ? 3.240 7.571 4.360 1.00 77.62 122 LEU A CA 1
ATOM 957 C C . LEU A 1 122 ? 3.633 7.100 5.759 1.00 77.62 122 LEU A C 1
ATOM 959 O O . LEU A 1 122 ? 2.762 6.680 6.509 1.00 77.62 122 LEU A O 1
ATOM 963 N N . LEU A 1 123 ? 4.904 7.254 6.148 1.00 74.88 123 LEU A N 1
ATOM 964 C CA . LEU A 1 123 ? 5.367 6.955 7.505 1.00 74.88 123 LEU A CA 1
ATOM 965 C C . LEU A 1 123 ? 4.598 7.761 8.565 1.00 74.88 123 LEU A C 1
ATOM 967 O O . LEU A 1 123 ? 4.212 7.214 9.595 1.00 74.88 123 LEU A O 1
ATOM 971 N N . ILE A 1 124 ? 4.343 9.047 8.312 1.00 79.12 124 ILE A N 1
ATOM 972 C CA . ILE A 1 124 ? 3.577 9.901 9.234 1.00 79.12 124 ILE A CA 1
ATOM 973 C C . ILE A 1 124 ? 2.133 9.401 9.351 1.00 79.12 124 ILE A C 1
ATOM 975 O O . ILE A 1 124 ? 1.624 9.231 10.462 1.00 79.12 124 ILE A O 1
ATOM 979 N N . ALA A 1 125 ? 1.474 9.146 8.216 1.00 81.06 125 ALA A N 1
ATOM 980 C CA . ALA A 1 125 ? 0.105 8.634 8.195 1.00 81.06 125 ALA A CA 1
ATOM 981 C C . ALA A 1 125 ? -0.003 7.266 8.890 1.00 81.06 125 ALA A C 1
ATOM 983 O O . ALA A 1 125 ? -0.969 7.010 9.607 1.00 81.06 125 ALA A O 1
ATOM 984 N N . GLU A 1 126 ? 1.023 6.433 8.741 1.00 75.88 126 GLU A N 1
ATOM 985 C CA . GLU A 1 126 ? 1.121 5.116 9.354 1.00 75.88 126 GLU A CA 1
ATOM 986 C C . GLU A 1 126 ? 1.247 5.175 10.874 1.00 75.88 126 GLU A C 1
ATOM 988 O O . GLU A 1 126 ? 0.551 4.454 11.577 1.00 75.88 126 GLU A O 1
ATOM 993 N N . ILE A 1 127 ? 2.080 6.069 11.412 1.00 77.81 127 ILE A N 1
ATOM 994 C CA . ILE A 1 127 ? 2.199 6.242 12.866 1.00 77.81 127 ILE A CA 1
ATOM 995 C C . ILE A 1 127 ? 0.839 6.626 13.471 1.00 77.81 127 ILE A C 1
ATOM 997 O O . ILE A 1 127 ? 0.437 6.093 14.509 1.00 77.81 127 ILE A O 1
ATOM 1001 N N . LEU A 1 128 ? 0.099 7.515 12.801 1.00 82.31 128 LEU A N 1
ATOM 1002 C CA . LEU A 1 128 ? -1.251 7.906 13.216 1.00 82.31 128 LEU A CA 1
ATOM 1003 C C . LEU A 1 128 ? -2.243 6.742 13.109 1.00 82.31 128 LEU A C 1
ATOM 1005 O O . LEU A 1 128 ? -3.069 6.551 14.008 1.00 82.31 128 LEU A O 1
ATOM 1009 N N . PHE A 1 129 ? -2.146 5.951 12.040 1.00 81.00 129 PHE A N 1
ATOM 1010 C CA . PHE A 1 129 ? -2.962 4.760 11.838 1.00 81.00 129 PHE A CA 1
ATOM 1011 C C . PHE A 1 129 ? -2.695 3.719 12.925 1.00 81.00 129 PHE A C 1
ATOM 1013 O O . PHE A 1 129 ? -3.629 3.307 13.611 1.00 81.00 129 PHE A O 1
ATOM 1020 N N . ALA A 1 130 ? -1.434 3.383 13.190 1.00 76.19 130 ALA A N 1
ATOM 1021 C CA . ALA A 1 130 ? -1.030 2.463 14.246 1.00 76.19 130 ALA A CA 1
ATOM 1022 C C . ALA A 1 130 ? -1.555 2.899 15.623 1.00 76.19 130 ALA A C 1
ATOM 1024 O O . ALA A 1 130 ? -2.117 2.089 16.362 1.00 76.19 130 ALA A O 1
ATOM 1025 N N . PHE A 1 131 ? -1.471 4.194 15.947 1.00 79.06 131 PHE A N 1
ATOM 1026 C CA . PHE A 1 131 ? -2.042 4.723 17.186 1.00 79.06 131 PHE A CA 1
ATOM 1027 C C . PHE A 1 131 ? -3.570 4.561 17.242 1.00 79.06 131 PHE A C 1
ATOM 1029 O O . PHE A 1 131 ? -4.138 4.230 18.285 1.00 79.06 131 PHE A O 1
ATOM 1036 N N . SER A 1 132 ? -4.259 4.747 16.115 1.00 78.69 132 SER A N 1
ATOM 1037 C CA . SER A 1 132 ? -5.706 4.536 16.024 1.00 78.69 132 SER A CA 1
ATOM 1038 C C . SER A 1 132 ? -6.110 3.058 16.125 1.00 78.69 132 SER A C 1
ATOM 1040 O O . SER A 1 132 ? -7.150 2.743 16.708 1.00 78.69 132 SER A O 1
ATOM 1042 N N . MET A 1 133 ? -5.255 2.139 15.667 1.00 75.06 133 MET A N 1
ATOM 1043 C CA . MET A 1 133 ? -5.472 0.694 15.770 1.00 75.06 133 MET A CA 1
ATOM 1044 C C . MET A 1 133 ? -5.427 0.191 17.214 1.00 75.06 133 MET A C 1
ATOM 1046 O O . MET A 1 133 ? -6.116 -0.771 17.543 1.00 75.06 133 MET A O 1
ATOM 1050 N N . ILE A 1 134 ? -4.742 0.893 18.125 1.00 72.81 134 ILE A N 1
ATOM 1051 C CA . ILE A 1 134 ? -4.817 0.622 19.574 1.00 72.81 134 ILE A CA 1
ATOM 1052 C C . ILE A 1 134 ? -6.247 0.840 20.107 1.00 72.81 134 ILE A C 1
ATOM 1054 O O . ILE A 1 134 ? -6.701 0.137 21.012 1.00 72.81 134 ILE A O 1
ATOM 1058 N N . GLN A 1 135 ? -6.994 1.794 19.544 1.00 71.88 135 GLN A N 1
ATOM 1059 C CA . GLN A 1 135 ? -8.397 2.021 19.916 1.00 71.88 135 GLN A CA 1
ATOM 1060 C C . GLN A 1 135 ? -9.302 0.924 19.349 1.00 71.88 135 GLN A C 1
ATOM 1062 O O . GLN A 1 135 ? -10.249 0.503 20.015 1.00 71.88 135 GLN A O 1
ATOM 1067 N N . LEU A 1 136 ? -8.977 0.424 18.155 1.00 71.31 136 LEU A N 1
ATOM 1068 C CA . LEU A 1 136 ? -9.656 -0.712 17.539 1.00 71.31 136 LEU A CA 1
ATOM 1069 C C . LEU A 1 136 ? -9.385 -2.019 18.308 1.00 71.31 136 LEU A C 1
ATOM 1071 O O . LEU A 1 136 ? -10.312 -2.785 18.554 1.00 71.31 136 LEU A O 1
ATOM 1075 N N . TYR A 1 137 ? -8.158 -2.225 18.801 1.00 68.69 137 TYR A N 1
ATOM 1076 C CA . TYR A 1 137 ? -7.782 -3.339 19.683 1.00 68.69 137 TYR A CA 1
ATOM 1077 C C . TYR A 1 137 ? -8.709 -3.457 20.896 1.00 68.69 137 TYR A C 1
ATOM 1079 O O . TYR A 1 137 ? -9.173 -4.551 21.215 1.00 68.69 137 TYR A O 1
ATOM 1087 N N . ARG A 1 138 ? -9.046 -2.332 21.541 1.00 67.19 138 ARG A N 1
ATOM 1088 C CA . ARG A 1 138 ? -9.960 -2.324 22.696 1.00 67.19 138 ARG A CA 1
ATOM 1089 C C . ARG A 1 138 ? -11.375 -2.804 22.354 1.00 67.19 138 ARG A C 1
ATOM 1091 O O . ARG A 1 138 ? -12.098 -3.191 23.264 1.00 67.19 138 ARG A O 1
ATOM 1098 N N . LYS A 1 139 ? -11.772 -2.759 21.078 1.00 67.88 139 LYS A N 1
ATOM 1099 C CA . LYS A 1 139 ? -13.102 -3.168 20.606 1.00 67.88 139 LYS A CA 1
ATOM 1100 C C . LYS A 1 139 ? -13.123 -4.579 20.007 1.00 67.88 139 LYS A C 1
ATOM 1102 O O . LYS A 1 139 ? -14.094 -5.289 20.224 1.00 67.88 139 LYS A O 1
ATOM 1107 N N . ILE A 1 140 ? -12.074 -4.984 19.282 1.00 66.75 140 ILE A N 1
ATOM 1108 C CA . ILE A 1 140 ? -12.075 -6.199 18.434 1.00 66.75 140 ILE A CA 1
ATOM 1109 C C . ILE A 1 140 ? -10.997 -7.231 18.849 1.00 66.75 140 ILE A C 1
ATOM 1111 O O . ILE A 1 140 ? -10.955 -8.360 18.350 1.00 66.75 140 ILE A O 1
ATOM 1115 N N . GLY A 1 141 ? -10.143 -6.886 19.820 1.00 65.25 141 GLY A N 1
ATOM 1116 C CA . GLY A 1 141 ? -9.129 -7.769 20.400 1.00 65.25 141 GLY A CA 1
ATOM 1117 C C . GLY A 1 141 ? -7.779 -7.768 19.672 1.00 65.25 141 GLY A C 1
ATOM 1118 O O . GLY A 1 141 ? -7.505 -6.950 18.794 1.00 65.25 141 GLY A O 1
ATOM 1119 N N . ILE A 1 142 ? -6.902 -8.700 20.070 1.00 60.78 142 ILE A N 1
ATOM 1120 C CA . ILE A 1 142 ? -5.458 -8.698 19.758 1.00 60.78 142 ILE A CA 1
ATOM 1121 C C . ILE A 1 142 ? -5.119 -8.823 18.266 1.00 60.78 142 ILE A C 1
ATOM 1123 O O . ILE A 1 142 ? -4.034 -8.410 17.863 1.00 60.78 142 ILE A O 1
ATOM 1127 N N . LEU A 1 143 ? -6.045 -9.322 17.432 1.00 59.12 143 LEU A N 1
ATOM 1128 C CA . LEU A 1 143 ? -5.830 -9.396 15.983 1.00 59.12 143 LEU A CA 1
ATOM 1129 C C . LEU A 1 143 ? -5.529 -8.014 15.379 1.00 59.12 143 LEU A C 1
ATOM 1131 O O . LEU A 1 143 ? -4.727 -7.954 14.460 1.00 59.12 143 LEU A O 1
ATOM 1135 N N . ALA A 1 144 ? -6.069 -6.918 15.931 1.00 56.41 144 ALA A N 1
ATOM 1136 C CA . ALA A 1 144 ? -5.845 -5.546 15.444 1.00 56.41 144 ALA A CA 1
ATOM 1137 C C . ALA A 1 144 ? -4.405 -5.030 15.605 1.00 56.41 144 ALA A C 1
ATOM 1139 O O . ALA A 1 144 ? -4.015 -4.064 14.956 1.00 56.41 144 ALA A O 1
ATOM 1140 N N . LEU A 1 145 ? -3.599 -5.657 16.466 1.00 52.31 145 LEU A N 1
ATOM 1141 C CA . LEU A 1 145 ? -2.182 -5.312 16.626 1.00 52.31 145 LEU A CA 1
ATOM 1142 C C . LEU A 1 145 ? -1.320 -5.886 15.499 1.00 52.31 145 LEU A C 1
ATOM 1144 O O . LEU A 1 145 ? -0.317 -5.284 15.133 1.00 52.31 145 LEU A O 1
ATOM 1148 N N . LEU A 1 146 ? -1.731 -7.015 14.915 1.00 54.84 146 LEU A N 1
ATOM 1149 C CA . LEU A 1 146 ? -1.021 -7.650 13.801 1.00 54.84 146 LEU A CA 1
ATOM 1150 C C . LEU A 1 146 ? -1.223 -6.902 12.470 1.00 54.84 146 LEU A C 1
ATOM 1152 O O . LEU A 1 146 ? -0.581 -7.226 11.476 1.00 54.84 146 LEU A O 1
ATOM 1156 N N . THR A 1 147 ? -2.116 -5.909 12.454 1.00 56.69 147 THR A N 1
ATOM 1157 C CA . THR A 1 147 ? -2.572 -5.177 11.264 1.00 56.69 147 THR A CA 1
ATOM 1158 C C . THR A 1 147 ? -2.128 -3.716 11.255 1.00 56.69 147 THR A C 1
ATOM 1160 O O . THR A 1 147 ? -2.552 -2.971 10.381 1.00 56.69 147 THR A O 1
ATOM 1163 N N . ALA A 1 148 ? -1.336 -3.283 12.241 1.00 52.88 148 ALA A N 1
ATOM 1164 C CA . ALA A 1 148 ? -0.739 -1.952 12.313 1.00 52.88 148 ALA A CA 1
ATOM 1165 C C . ALA A 1 148 ? 0.721 -2.034 11.825 1.00 52.88 148 ALA A C 1
ATOM 1167 O O . ALA A 1 148 ? 1.617 -2.280 12.636 1.00 52.88 148 ALA A O 1
ATOM 1168 N N . PRO A 1 149 ? 0.999 -1.941 10.514 1.00 50.44 149 PRO A N 1
ATOM 1169 C CA . PRO A 1 149 ? 2.357 -2.111 10.023 1.00 50.44 149 PRO A CA 1
ATOM 1170 C C . PRO A 1 149 ? 3.196 -0.847 10.257 1.00 50.44 149 PRO A C 1
ATOM 1172 O O . PRO A 1 149 ? 2.831 0.237 9.850 1.00 50.44 149 PRO A O 1
ATOM 1175 N N . PHE A 1 150 ? 4.390 -0.983 10.833 1.00 46.97 150 PHE A N 1
ATOM 1176 C CA . PHE A 1 150 ? 5.495 -0.030 10.614 1.00 46.97 150 PHE A CA 1
ATOM 1177 C C . PHE A 1 1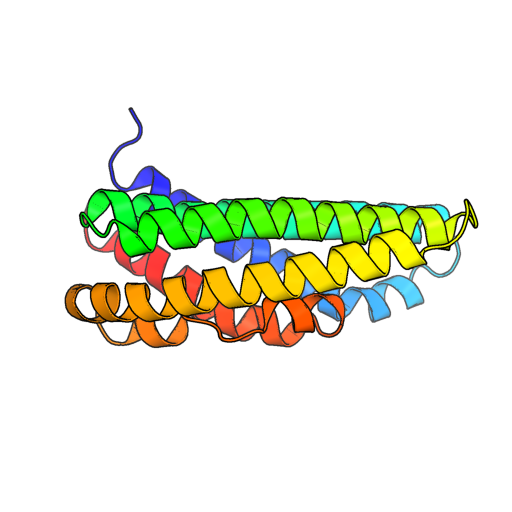50 ? 6.088 -0.282 9.193 1.00 46.97 150 PHE A C 1
ATOM 1179 O O . PHE A 1 150 ? 5.672 -1.236 8.544 1.00 46.97 150 PHE A O 1
ATOM 1186 N N . PRO A 1 151 ? 7.078 0.479 8.686 1.00 48.00 151 PRO A N 1
ATOM 1187 C CA . PRO A 1 151 ? 7.156 1.117 7.354 1.00 48.00 151 PRO A CA 1
ATOM 1188 C C . PRO A 1 151 ? 7.316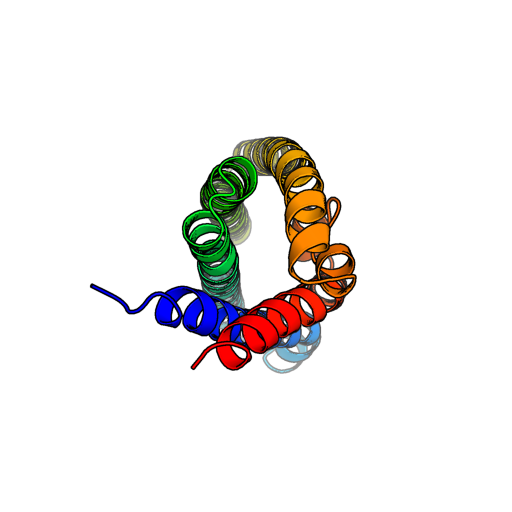 0.171 6.128 1.00 48.00 151 PRO A C 1
ATOM 1190 O O . PRO A 1 151 ? 8.193 0.342 5.280 1.00 48.00 151 PRO A O 1
ATOM 1193 N N . LEU A 1 152 ? 6.490 -0.861 6.016 1.00 50.12 152 LEU A N 1
ATOM 1194 C CA . LEU A 1 152 ? 6.680 -1.978 5.087 1.00 50.12 152 LEU A CA 1
ATOM 1195 C C . LEU A 1 152 ? 6.104 -1.740 3.689 1.00 50.12 152 LEU A C 1
ATOM 1197 O O . LEU A 1 152 ? 6.515 -2.414 2.749 1.00 50.12 152 LEU A O 1
ATOM 1201 N N . TRP A 1 153 ? 5.263 -0.718 3.520 1.00 51.38 153 TRP A N 1
ATOM 1202 C CA . TRP A 1 153 ? 4.794 -0.231 2.215 1.00 51.38 153 TRP A CA 1
ATOM 1203 C C . TRP A 1 153 ? 5.932 0.210 1.285 1.00 51.38 153 TRP A C 1
ATOM 1205 O O . TRP A 1 153 ? 5.811 0.151 0.067 1.00 51.38 153 TRP A O 1
ATOM 1215 N N . VAL A 1 154 ? 7.046 0.648 1.872 1.00 46.62 154 VAL A N 1
ATOM 1216 C CA . VAL A 1 154 ? 8.243 1.134 1.173 1.00 46.62 154 VAL A CA 1
ATOM 1217 C C . VAL A 1 154 ? 9.144 -0.031 0.772 1.00 46.62 154 VAL A C 1
ATOM 1219 O O . VAL A 1 154 ? 9.676 -0.078 -0.335 1.00 46.62 154 VAL A O 1
ATOM 1222 N N . ILE A 1 155 ? 9.281 -1.001 1.680 1.00 51.62 155 ILE A N 1
ATOM 1223 C CA . ILE A 1 155 ? 10.044 -2.239 1.476 1.00 51.62 155 ILE A CA 1
ATOM 1224 C C . ILE A 1 155 ? 9.382 -3.092 0.386 1.00 51.62 155 ILE A C 1
ATOM 1226 O O . ILE A 1 155 ? 10.068 -3.808 -0.335 1.00 51.62 155 ILE A O 1
ATOM 1230 N N . PHE A 1 156 ? 8.069 -2.956 0.220 1.00 56.84 156 PHE A N 1
ATOM 1231 C CA . PHE A 1 156 ? 7.241 -3.710 -0.706 1.00 56.84 156 PHE A CA 1
ATOM 1232 C C . PHE A 1 156 ? 7.646 -3.637 -2.187 1.00 56.84 156 PHE A C 1
ATOM 1234 O O . PHE A 1 156 ? 7.624 -4.660 -2.868 1.00 56.84 156 PHE A O 1
ATOM 1241 N N . ILE A 1 157 ? 8.060 -2.463 -2.681 1.00 53.84 157 ILE A N 1
ATOM 1242 C CA . ILE A 1 157 ? 8.539 -2.311 -4.071 1.00 53.84 157 ILE A CA 1
ATOM 1243 C C . ILE A 1 157 ? 9.762 -3.194 -4.327 1.00 53.84 157 ILE A C 1
ATOM 1245 O O . ILE A 1 157 ? 9.950 -3.713 -5.424 1.00 53.84 157 ILE A O 1
ATOM 1249 N N . TRP A 1 158 ? 10.587 -3.376 -3.298 1.00 53.97 158 TRP A N 1
ATOM 1250 C CA . TRP A 1 158 ? 11.874 -4.052 -3.399 1.00 53.97 158 TRP A CA 1
ATOM 1251 C C . TRP A 1 158 ? 11.809 -5.513 -2.936 1.00 53.97 158 TRP A C 1
ATOM 1253 O O . TRP A 1 158 ? 12.594 -6.344 -3.389 1.00 53.97 158 TRP A O 1
ATOM 1263 N N . TYR A 1 159 ? 10.844 -5.845 -2.077 1.00 56.09 159 TYR A N 1
ATOM 1264 C CA . TYR 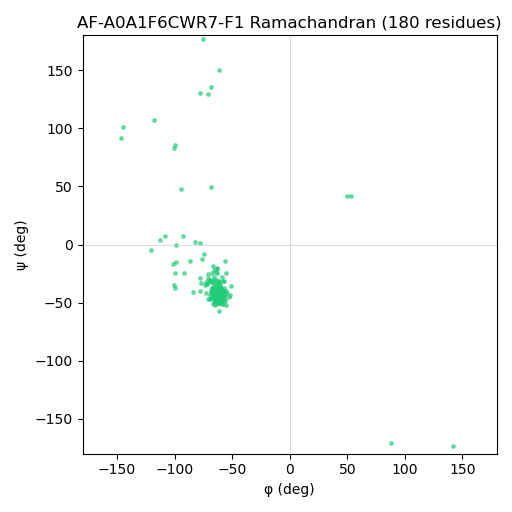A 1 159 ? 10.612 -7.170 -1.519 1.00 56.09 159 TYR A CA 1
ATOM 1265 C C . TYR A 1 159 ? 9.09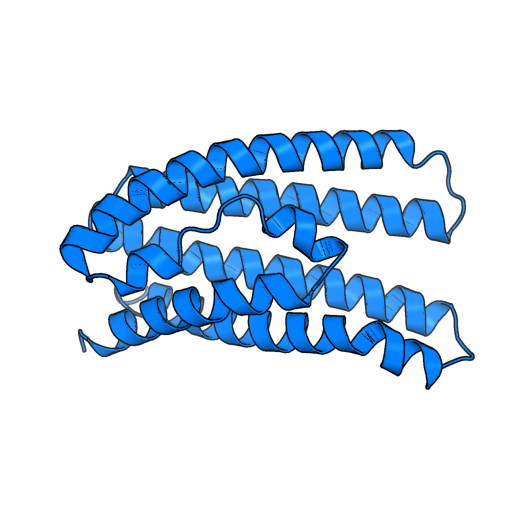7 -7.365 -1.367 1.00 56.09 159 TYR A C 1
ATOM 1267 O O . TYR A 1 159 ? 8.502 -6.850 -0.430 1.00 56.09 159 TYR A O 1
ATOM 1275 N N . GLY A 1 160 ? 8.451 -8.095 -2.283 1.00 51.91 160 GLY A N 1
ATOM 1276 C CA . GLY A 1 160 ? 6.991 -8.299 -2.266 1.00 51.91 160 GLY A CA 1
ATOM 1277 C C . GLY A 1 160 ? 6.484 -9.212 -1.137 1.00 51.91 160 GLY A C 1
ATOM 1278 O O . GLY A 1 160 ? 5.349 -9.080 -0.681 1.00 51.91 160 GLY A O 1
ATOM 1279 N N . TRP A 1 161 ? 7.337 -10.111 -0.636 1.00 48.28 161 TRP A N 1
ATOM 1280 C CA . TRP A 1 161 ? 6.963 -11.139 0.342 1.00 48.28 161 TRP A CA 1
ATOM 1281 C C . TRP A 1 161 ? 6.663 -10.633 1.770 1.00 48.28 161 TRP A C 1
ATOM 1283 O O . TRP A 1 161 ? 5.762 -11.193 2.395 1.00 48.28 161 TRP A O 1
ATOM 1293 N N . PRO A 1 162 ? 7.304 -9.575 2.315 1.00 54.66 162 PRO A N 1
ATOM 1294 C CA . PRO A 1 162 ? 6.957 -9.043 3.625 1.00 54.66 162 PRO A CA 1
ATOM 1295 C C . PRO A 1 162 ? 5.556 -8.426 3.641 1.00 54.66 162 PRO A C 1
ATOM 1297 O O . PRO A 1 162 ? 4.871 -8.568 4.641 1.00 54.66 162 PRO A O 1
ATOM 1300 N N . ALA A 1 163 ? 5.067 -7.820 2.549 1.00 55.41 163 ALA A N 1
ATOM 1301 C CA . ALA A 1 163 ? 3.718 -7.233 2.517 1.00 55.41 163 ALA A CA 1
ATOM 1302 C C . ALA A 1 163 ? 2.595 -8.269 2.696 1.00 55.41 163 ALA A C 1
ATOM 1304 O O . ALA A 1 163 ? 1.562 -7.962 3.295 1.00 55.41 163 ALA A O 1
ATOM 1305 N N . LEU A 1 164 ? 2.819 -9.513 2.256 1.00 58.41 164 LEU A N 1
ATOM 1306 C CA . LEU A 1 164 ? 1.893 -10.627 2.482 1.00 58.41 164 LEU A CA 1
ATOM 1307 C C . LEU A 1 164 ? 1.679 -10.888 3.979 1.00 58.41 164 LEU A C 1
ATOM 1309 O O . LEU A 1 164 ? 0.553 -11.139 4.403 1.00 58.41 164 LEU A O 1
ATOM 1313 N N . LEU A 1 165 ? 2.737 -10.767 4.788 1.00 58.94 165 LEU A N 1
ATOM 1314 C CA . LEU A 1 165 ? 2.688 -11.031 6.228 1.00 58.94 165 LEU A CA 1
ATOM 1315 C C . LEU A 1 165 ? 1.796 -10.042 6.991 1.00 58.94 165 LEU A C 1
ATOM 1317 O O . LEU A 1 165 ? 1.309 -10.389 8.061 1.00 58.94 165 LEU A O 1
ATOM 1321 N N . PHE A 1 166 ? 1.542 -8.851 6.438 1.00 59.50 166 PHE A N 1
ATOM 1322 C CA . PHE A 1 166 ? 0.724 -7.808 7.076 1.00 59.50 166 PHE A CA 1
ATOM 1323 C C . PHE A 1 166 ? -0.697 -7.758 6.522 1.00 59.50 166 PHE A C 1
ATOM 1325 O O . PHE A 1 166 ? -1.652 -7.552 7.273 1.00 59.50 166 PHE A O 1
ATOM 1332 N N . PHE A 1 167 ? -0.867 -8.020 5.223 1.00 66.31 167 PHE A N 1
ATOM 1333 C CA . PHE A 1 167 ? -2.199 -8.095 4.634 1.00 66.31 167 PHE A CA 1
ATOM 1334 C C . PHE A 1 167 ? -2.977 -9.319 5.097 1.00 66.31 167 PHE A C 1
ATOM 1336 O O . PHE A 1 167 ? -4.194 -9.221 5.205 1.00 66.31 167 PHE A O 1
ATOM 1343 N N . ILE A 1 168 ? -2.323 -10.445 5.400 1.00 70.88 168 ILE A N 1
ATOM 1344 C CA . ILE A 1 168 ? -3.023 -11.643 5.882 1.00 70.88 168 ILE A CA 1
ATOM 1345 C C . ILE A 1 168 ? -3.748 -11.356 7.211 1.00 70.88 168 ILE A C 1
ATOM 1347 O O . ILE A 1 168 ? -4.974 -11.474 7.232 1.00 70.88 168 ILE A O 1
ATOM 1351 N N . PRO A 1 169 ? -3.082 -10.897 8.293 1.00 70.00 169 PRO A N 1
ATOM 1352 C CA . PRO A 1 169 ? -3.777 -10.527 9.526 1.00 70.00 169 PRO A CA 1
ATOM 1353 C C . PRO A 1 169 ? -4.819 -9.420 9.321 1.00 70.00 169 PRO A C 1
ATOM 1355 O O . PRO A 1 169 ? -5.906 -9.490 9.891 1.00 70.00 169 PRO A O 1
ATOM 1358 N N . SER A 1 170 ? -4.505 -8.423 8.482 1.00 73.12 170 SER A N 1
ATOM 1359 C CA . SER A 1 170 ? -5.372 -7.273 8.172 1.00 73.12 170 SER A CA 1
ATOM 1360 C C . SER A 1 170 ? -6.680 -7.696 7.514 1.00 73.12 170 SER A C 1
ATOM 1362 O O . SER A 1 170 ? -7.777 -7.332 7.935 1.00 73.12 170 SER A O 1
ATOM 1364 N N . THR A 1 171 ? -6.559 -8.553 6.510 1.00 75.62 171 THR A N 1
ATOM 1365 C CA . THR A 1 171 ? -7.676 -9.124 5.769 1.00 75.62 171 THR A CA 1
ATOM 1366 C C . THR A 1 171 ? -8.512 -10.034 6.658 1.00 75.62 171 THR A C 1
ATOM 1368 O O . THR A 1 171 ? -9.734 -9.915 6.660 1.00 75.62 171 THR A O 1
ATOM 1371 N N . LEU A 1 172 ? -7.875 -10.886 7.469 1.00 76.88 172 LEU A N 1
ATOM 1372 C CA . LEU A 1 172 ? -8.570 -11.759 8.419 1.00 76.88 172 LEU A CA 1
ATOM 1373 C C . LEU A 1 172 ? -9.361 -10.971 9.468 1.00 76.88 172 LEU A C 1
ATOM 1375 O O . LEU A 1 172 ? -10.459 -11.383 9.834 1.00 76.88 172 LEU A O 1
ATOM 1379 N N . LEU A 1 173 ? -8.838 -9.835 9.934 1.00 74.88 173 LEU A N 1
ATOM 1380 C CA . LEU A 1 173 ? -9.554 -8.965 10.863 1.00 74.88 173 LEU A CA 1
ATOM 1381 C C . LEU A 1 173 ? -10.809 -8.359 10.227 1.00 74.88 173 LEU A C 1
ATOM 1383 O O . LEU A 1 173 ? -11.870 -8.398 10.847 1.00 74.88 173 LEU A O 1
ATOM 1387 N N . LEU A 1 174 ? -10.713 -7.847 8.995 1.00 71.88 174 LEU A N 1
ATOM 1388 C CA . LEU A 1 174 ? -11.882 -7.311 8.289 1.00 71.88 174 LEU A CA 1
ATOM 1389 C C . LEU A 1 174 ? -12.916 -8.406 7.979 1.00 71.88 174 LEU A C 1
ATOM 1391 O O . LEU A 1 174 ? -14.107 -8.141 8.101 1.00 71.88 174 LEU A O 1
ATOM 1395 N N . PHE A 1 175 ? -12.485 -9.629 7.643 1.00 78.56 175 PHE A N 1
ATOM 1396 C CA . PHE A 1 175 ? -13.388 -10.779 7.468 1.00 78.56 175 PHE A CA 1
ATOM 1397 C C . PHE A 1 175 ? -14.101 -11.165 8.758 1.00 78.56 175 PHE A C 1
ATOM 1399 O O . PHE A 1 175 ? -15.318 -11.319 8.781 1.00 78.56 175 PHE A O 1
ATOM 1406 N N . LYS A 1 176 ? -13.352 -11.293 9.857 1.00 75.12 176 LYS A N 1
ATOM 1407 C CA . LYS A 1 176 ? -13.944 -11.608 11.156 1.00 75.12 176 LYS A CA 1
ATOM 1408 C C . LYS A 1 176 ? -15.002 -10.573 11.527 1.00 75.12 176 LYS A C 1
ATOM 1410 O O . LYS A 1 176 ? -16.068 -10.954 11.992 1.00 75.12 176 LYS A O 1
ATOM 1415 N N . GLU A 1 177 ? -14.717 -9.293 11.293 1.00 72.00 177 GLU A N 1
ATOM 1416 C CA . GLU A 1 177 ? -15.655 -8.216 11.600 1.00 72.00 177 GLU A CA 1
ATOM 1417 C C . GLU A 1 177 ? -16.864 -8.176 10.656 1.00 72.00 177 GLU A C 1
ATOM 1419 O O . GLU A 1 177 ? -17.965 -7.839 11.092 1.00 72.00 177 GLU A O 1
ATOM 1424 N N . SER A 1 178 ? -16.694 -8.531 9.376 1.00 69.00 178 SER A N 1
ATOM 1425 C CA . SER A 1 178 ? -17.832 -8.648 8.458 1.00 69.00 178 SER A CA 1
ATOM 1426 C C . SER A 1 178 ? -18.774 -9.788 8.838 1.00 69.00 178 SER A C 1
ATOM 1428 O O . SER A 1 178 ? -19.972 -9.679 8.594 1.00 69.00 178 SER A O 1
ATOM 1430 N N . ASP A 1 179 ? -18.246 -10.852 9.444 1.00 64.94 179 ASP A N 1
ATOM 1431 C CA . ASP A 1 179 ? -19.008 -12.057 9.778 1.00 64.94 179 ASP A CA 1
ATOM 1432 C C . ASP A 1 179 ? -19.605 -12.009 11.197 1.00 64.94 179 ASP A C 1
ATOM 1434 O O . ASP A 1 179 ? -20.612 -12.660 11.467 1.00 64.94 179 ASP A O 1
ATOM 1438 N N . SER A 1 180 ? -19.029 -11.223 12.118 1.00 57.88 180 SER A N 1
ATOM 1439 C CA . SER A 1 180 ? -19.478 -11.143 13.518 1.00 57.88 180 SER A CA 1
ATOM 1440 C C . SER A 1 180 ? -20.731 -10.290 13.764 1.00 57.88 180 SER A C 1
ATOM 1442 O O . SER A 1 180 ? -21.142 -10.152 14.913 1.00 57.88 180 SER A O 1
ATOM 1444 N N . ASN A 1 181 ? -21.344 -9.716 12.727 1.00 49.34 181 ASN A N 1
ATOM 1445 C CA . ASN A 1 181 ? -22.608 -8.979 12.830 1.00 49.34 181 ASN A CA 1
ATOM 1446 C C . ASN A 1 181 ? -23.443 -9.176 11.551 1.00 49.34 181 ASN A C 1
ATOM 1448 O O . ASN A 1 181 ? -23.224 -8.426 10.606 1.00 49.34 181 ASN A O 1
ATOM 1452 N N . PRO A 1 182 ? -24.342 -10.170 11.474 1.00 44.06 182 PRO A N 1
ATOM 1453 C CA . PRO A 1 182 ? -25.305 -10.269 10.376 1.00 44.06 182 PRO A CA 1
ATOM 1454 C C . PRO A 1 182 ? -26.295 -9.096 10.353 1.00 44.06 182 PRO A C 1
ATOM 1456 O O . PRO A 1 182 ? -26.659 -8.596 11.443 1.00 44.06 182 PRO A O 1
#

pLDDT: mean 73.86, std 11.79, range [39.62, 87.94]

Secondary structure (DSSP, 8-state):
---TTHHHHHHHHHHHHHHHHHHHHHTHHHHHHHSTT-HHHHHHHHHHHHHHHHHHHHHHHHHHHHHHHHTT-HHHHHHHHHHHHHHHHHHHHHHHHHHHHHTT-S-THHHHHHHHHHHHHHHHHHHHHHHHHHHHHHHH-GGGGTT--SSHHHHTTT-HHHHHHHHHHHHHHHHHHHHS--

Nearest PDB structures (foldseek):
  8x5e-assembly1_A  TM=5.244E-01  e=2.461E+00  Homo sapiens
  8d9p-assembly1_A  TM=3.814E-01  e=3.889E+00  synthetic construct

Mean predicted aligned error: 8.24 Å